Protein AF-A0A1E7F616-F1 (afdb_monomer)

InterPro domains:
  IPR002569 Peptide methionine sulphoxide reductase MsrA domain [PF01625] (20-187)
  IPR036509 Peptide methionine sulphoxide reductase MsrA superfamily [G3DSA:3.30.1060.10] (1-212)
  IPR036509 Peptide methionine sulphoxide reductase MsrA superfamily [SSF55068] (19-187)

Radius of gyration: 18.83 Å; Cα contacts (8 Å, |Δi|>4): 468; chains: 1; bounding box: 40×68×60 Å

Solvent-accessible surface area (backbone atoms only — not comparable to full-atom values): 12074 Å² total; per-residue (Å²): 141,81,85,82,79,81,81,78,80,79,78,75,83,72,68,55,73,38,66,33,32,46,23,58,20,70,28,31,50,53,31,52,55,48,44,51,45,39,35,71,79,69,64,41,51,91,90,64,66,54,61,36,31,22,38,24,39,17,73,58,64,59,43,98,90,37,56,18,67,78,33,93,82,60,61,38,21,32,62,85,28,28,15,17,28,16,21,37,34,67,42,42,55,90,44,48,42,64,53,35,34,61,57,45,64,57,40,56,96,27,35,42,89,48,62,90,73,57,73,47,41,40,26,20,32,33,39,28,28,71,56,14,66,73,30,57,64,67,44,47,36,46,55,52,21,27,51,76,72,69,52,48,62,46,82,43,78,45,81,41,48,52,76,51,47,84,33,40,32,28,28,23,30,31,83,78,30,46,77,42,67,34,48,56,87,57,31,54,38,58,33,90,55,95,83,34,74,67,57,68,81,51,46,45,44,37,60,52,44,41,74,74,66,53,82,40,76,90,61,76,78,108

Structure (mmCIF, N/CA/C/O backbone):
data_AF-A0A1E7F616-F1
#
_entry.id   AF-A0A1E7F616-F1
#
loop_
_atom_site.group_PDB
_atom_site.id
_atom_site.type_symbol
_atom_site.label_atom_id
_atom_site.label_alt_id
_atom_site.label_comp_id
_atom_site.label_asym_id
_atom_site.label_entity_id
_atom_site.label_seq_id
_atom_site.pdbx_PDB_ins_code
_atom_site.Cartn_x
_atom_site.Cartn_y
_atom_site.Cartn_z
_atom_site.occupancy
_atom_site.B_iso_or_equiv
_atom_site.auth_seq_id
_atom_site.auth_comp_id
_atom_site.auth_asym_id
_atom_site.auth_atom_id
_atom_site.pdbx_PDB_model_num
ATOM 1 N N . MET A 1 1 ? -11.420 -49.058 37.607 1.00 48.34 1 MET A N 1
ATOM 2 C CA . MET A 1 1 ? -10.488 -47.954 37.303 1.00 48.34 1 MET A CA 1
ATOM 3 C C . MET A 1 1 ? -10.274 -47.923 35.803 1.00 48.34 1 MET A C 1
ATOM 5 O O . MET A 1 1 ? -9.571 -48.791 35.320 1.00 48.34 1 MET A O 1
ATOM 9 N N . SER A 1 2 ? -10.899 -46.982 35.096 1.00 42.38 2 SER A N 1
ATOM 10 C CA . SER A 1 2 ? -10.512 -46.567 33.738 1.00 42.38 2 SER A CA 1
ATOM 11 C C . SER A 1 2 ? -11.125 -45.189 33.503 1.00 42.38 2 SER A C 1
ATOM 13 O O . SER A 1 2 ? -12.234 -45.065 32.994 1.00 42.38 2 SER A O 1
ATOM 15 N N . SER A 1 3 ? -10.430 -44.153 33.966 1.00 42.09 3 SER A N 1
ATOM 16 C CA . SER A 1 3 ? -10.748 -42.769 33.624 1.00 42.09 3 SER A CA 1
ATOM 17 C C . SER A 1 3 ? -10.229 -42.519 32.211 1.00 42.09 3 SER A C 1
ATOM 19 O O . SER A 1 3 ? -9.023 -42.568 31.982 1.00 42.09 3 SER A O 1
ATOM 21 N N . SER A 1 4 ? -11.136 -42.307 31.260 1.00 45.94 4 SER A N 1
ATOM 22 C CA . SER A 1 4 ? -10.779 -41.842 29.919 1.00 45.94 4 SER A CA 1
ATOM 23 C C . SER A 1 4 ? -10.632 -40.326 29.979 1.00 45.94 4 SER A C 1
ATOM 25 O O . SER A 1 4 ? -11.621 -39.605 30.086 1.00 45.94 4 SER A O 1
ATOM 27 N N . SER A 1 5 ? -9.390 -39.853 29.986 1.00 43.09 5 SER A N 1
ATOM 28 C CA . SER A 1 5 ? -9.063 -38.431 29.937 1.00 43.09 5 SER A CA 1
ATOM 29 C C . SER A 1 5 ? -9.193 -37.937 28.499 1.00 43.09 5 SER A C 1
ATOM 31 O O . SER A 1 5 ? -8.303 -38.154 27.678 1.00 43.09 5 SER A O 1
ATOM 33 N N . SER A 1 6 ? -10.307 -37.278 28.192 1.00 47.84 6 SER A N 1
ATOM 34 C CA . SER A 1 6 ? -10.476 -36.513 26.959 1.00 47.84 6 SER A CA 1
ATOM 35 C C . SER A 1 6 ? -9.463 -35.371 26.941 1.00 47.84 6 SER A C 1
ATOM 37 O O . SER A 1 6 ? -9.548 -34.435 27.734 1.00 47.84 6 SER A O 1
ATOM 39 N N . SER A 1 7 ? -8.478 -35.467 26.054 1.00 45.00 7 SER A N 1
ATOM 40 C CA . SER A 1 7 ? -7.510 -34.405 25.798 1.00 45.00 7 SER A CA 1
ATOM 41 C C . SER A 1 7 ? -8.214 -33.326 24.977 1.00 45.00 7 SER A C 1
ATOM 43 O O . SER A 1 7 ? -8.379 -33.457 23.767 1.00 45.00 7 SER A O 1
ATOM 45 N N . SER A 1 8 ? -8.699 -32.281 25.642 1.00 47.03 8 SER A N 1
ATOM 46 C CA . SER A 1 8 ? -9.174 -31.072 24.979 1.00 47.03 8 SER A CA 1
ATOM 47 C C . SER A 1 8 ? -7.970 -30.314 24.424 1.00 47.03 8 SER A C 1
ATOM 49 O O . SER A 1 8 ? -7.235 -29.667 25.170 1.00 47.03 8 SER A O 1
ATOM 51 N N . SER A 1 9 ? -7.760 -30.417 23.116 1.00 43.25 9 SER A N 1
ATOM 52 C CA . SER A 1 9 ? -6.825 -29.585 22.366 1.00 43.25 9 SER A CA 1
ATOM 53 C C . SER A 1 9 ? -7.310 -28.135 22.426 1.00 43.25 9 SER A C 1
ATOM 55 O O . SER A 1 9 ? -8.271 -27.771 21.752 1.00 43.25 9 SER A O 1
ATOM 57 N N . SER A 1 10 ? -6.671 -27.300 23.243 1.00 46.25 10 SER A N 1
ATOM 58 C CA . SER A 1 10 ? -6.830 -25.851 23.156 1.00 46.25 10 SER A CA 1
ATOM 59 C C . SER A 1 10 ? -6.099 -25.368 21.902 1.00 46.25 10 SER A C 1
ATOM 61 O O . SER A 1 10 ? -4.880 -25.189 21.918 1.00 46.25 10 SER A O 1
ATOM 63 N N . SER A 1 11 ? -6.826 -25.192 20.802 1.00 48.12 11 SER A N 1
ATOM 64 C CA . SER A 1 11 ? -6.356 -24.404 19.666 1.00 48.12 11 SER A CA 1
ATOM 65 C C . SER A 1 11 ? -6.237 -22.954 20.132 1.00 48.12 11 SER A C 1
ATOM 67 O O . SER A 1 11 ? -7.239 -22.250 20.239 1.00 48.12 11 SER A O 1
ATOM 69 N N . GLY A 1 12 ? -5.020 -22.540 20.489 1.00 46.38 12 GLY A N 1
ATOM 70 C CA . GLY A 1 12 ? -4.692 -21.126 20.597 1.00 46.38 12 GLY A CA 1
ATOM 71 C C . GLY A 1 12 ? -4.950 -20.498 19.236 1.00 46.38 12 GLY A C 1
ATOM 72 O O . GLY A 1 12 ? -4.325 -20.897 18.256 1.00 46.38 12 GLY A O 1
ATOM 73 N N . ASP A 1 13 ? -5.925 -19.601 19.183 1.00 50.72 13 ASP A N 1
ATOM 74 C CA . ASP A 1 13 ? -6.324 -18.878 17.984 1.00 50.72 13 ASP A CA 1
ATOM 75 C C . ASP A 1 13 ? -5.174 -17.932 17.609 1.00 50.72 13 ASP A C 1
ATOM 77 O O . ASP A 1 13 ? -5.035 -16.832 18.145 1.00 50.72 13 ASP A O 1
ATOM 81 N N . SER A 1 14 ? -4.233 -18.421 16.799 1.00 64.50 14 SER A N 1
ATOM 82 C CA . SER A 1 14 ? -3.193 -17.581 16.221 1.00 64.50 14 SER A CA 1
ATOM 83 C C . SER A 1 14 ? -3.872 -16.674 15.204 1.00 64.50 14 SER A C 1
ATOM 85 O O . SER A 1 14 ? -4.305 -17.167 14.163 1.00 64.50 14 SER A O 1
ATOM 87 N N . ASP A 1 15 ? -3.980 -15.383 15.522 1.00 88.38 15 ASP A N 1
ATOM 88 C CA . ASP A 1 15 ? -4.578 -14.380 14.640 1.00 88.38 15 ASP A CA 1
ATOM 89 C C . ASP A 1 15 ? -3.982 -14.478 13.226 1.00 88.38 15 ASP A C 1
ATOM 91 O O . ASP A 1 15 ? -2.760 -14.408 13.043 1.00 88.38 15 ASP A O 1
ATOM 95 N N . GLU A 1 16 ? -4.848 -14.706 12.237 1.00 94.50 16 GLU A N 1
ATOM 96 C CA . GLU A 1 16 ? -4.452 -14.949 10.853 1.00 94.50 16 GLU A CA 1
ATOM 97 C C . GLU A 1 16 ? -3.721 -13.723 10.298 1.00 94.50 16 GLU A C 1
ATOM 99 O O . GLU A 1 16 ? -4.204 -12.592 10.381 1.00 94.50 16 GLU A O 1
ATOM 104 N N . LEU A 1 17 ? -2.552 -13.943 9.694 1.00 97.56 17 LEU A N 1
ATOM 105 C CA . LEU A 1 17 ? -1.870 -12.892 8.952 1.00 97.56 17 LEU A CA 1
ATOM 106 C C . LEU A 1 17 ? -2.563 -12.673 7.607 1.00 97.56 17 LEU A C 1
ATOM 108 O O . LEU A 1 17 ? -2.674 -13.596 6.801 1.00 97.56 17 LEU A O 1
ATOM 112 N N . ILE A 1 18 ? -2.944 -11.430 7.337 1.00 98.31 18 ILE A N 1
ATOM 113 C CA . ILE A 1 18 ? -3.522 -10.999 6.068 1.00 98.31 18 ILE A CA 1
ATOM 114 C C . ILE A 1 18 ? -2.538 -10.111 5.308 1.00 98.31 18 ILE A C 1
ATOM 116 O O . ILE A 1 18 ? -1.851 -9.271 5.892 1.00 98.31 18 ILE A O 1
ATOM 120 N N . ASP A 1 19 ? -2.482 -10.288 3.990 1.00 98.56 19 ASP A N 1
ATOM 121 C CA . ASP A 1 19 ? -1.795 -9.357 3.098 1.00 98.56 19 ASP A CA 1
ATOM 122 C C . ASP A 1 19 ? -2.737 -8.193 2.782 1.00 98.56 19 ASP A C 1
ATOM 124 O O . ASP A 1 19 ? -3.868 -8.404 2.325 1.00 98.56 19 ASP A O 1
ATOM 128 N N . VAL A 1 20 ? -2.266 -6.969 3.006 1.00 98.81 20 VAL A N 1
ATOM 129 C CA . VAL A 1 20 ? -2.980 -5.732 2.676 1.00 98.81 20 VAL A CA 1
ATOM 130 C C . VAL A 1 20 ? -2.039 -4.744 1.994 1.00 98.81 20 VAL A C 1
ATOM 132 O O . VAL A 1 20 ? -0.820 -4.916 2.010 1.00 98.81 20 VAL A O 1
ATOM 135 N N . TYR A 1 21 ? -2.591 -3.711 1.368 1.00 98.88 21 TYR A N 1
ATOM 136 C CA . TYR A 1 21 ? -1.793 -2.575 0.919 1.00 98.88 21 TYR A CA 1
ATOM 137 C C . TYR A 1 21 ? -2.502 -1.247 1.136 1.00 98.88 21 TYR A C 1
ATOM 139 O O . TYR A 1 21 ? -3.729 -1.179 1.067 1.00 98.88 21 TYR A O 1
ATOM 147 N N . PHE A 1 22 ? -1.709 -0.200 1.343 1.00 98.88 22 PHE A N 1
ATOM 148 C CA . PHE A 1 22 ? -2.156 1.178 1.524 1.00 98.88 22 PHE A CA 1
ATOM 149 C C . PHE A 1 22 ? -1.433 2.078 0.520 1.00 98.88 22 PHE A C 1
ATOM 151 O O . PHE A 1 22 ? -0.224 1.956 0.354 1.00 98.88 22 PHE A O 1
ATOM 158 N N . GLY A 1 23 ? -2.155 2.968 -0.156 1.00 98.44 23 GLY A N 1
ATOM 159 C CA . GLY A 1 23 ? -1.584 3.978 -1.050 1.00 98.44 23 GLY A CA 1
ATOM 160 C C . GLY A 1 23 ? -2.283 5.319 -0.875 1.00 98.44 23 GLY A C 1
ATOM 161 O O . GLY A 1 23 ? -3.506 5.361 -0.696 1.00 98.44 23 GLY A O 1
ATOM 162 N N . CYS A 1 24 ? -1.508 6.401 -0.887 1.00 97.12 24 CYS A N 1
ATOM 163 C CA . CYS A 1 24 ? -1.982 7.785 -0.810 1.00 97.12 24 CYS A CA 1
ATOM 164 C C . CYS A 1 24 ? -0.853 8.744 -1.223 1.00 97.12 24 CYS A C 1
ATOM 166 O O . CYS A 1 24 ? -0.264 9.432 -0.387 1.00 97.12 24 CYS A O 1
ATOM 168 N N . GLY A 1 25 ? -0.549 8.780 -2.520 1.00 96.19 25 GLY A N 1
ATOM 169 C CA . GLY A 1 25 ? 0.567 9.563 -3.050 1.00 96.19 25 GLY A CA 1
ATOM 170 C C . GLY A 1 25 ? 1.862 8.769 -3.143 1.00 96.19 25 GLY A C 1
ATOM 171 O O . GLY A 1 25 ? 1.821 7.544 -3.274 1.00 96.19 25 GLY A O 1
ATOM 172 N N . CYS A 1 26 ? 2.987 9.475 -3.067 1.00 96.50 26 CYS A N 1
ATOM 173 C CA . CYS A 1 26 ? 4.322 8.908 -3.097 1.00 96.50 26 CYS A CA 1
ATOM 174 C C . CYS A 1 26 ? 4.483 7.840 -2.009 1.00 96.50 26 CYS A C 1
ATOM 176 O O . CYS A 1 26 ? 4.348 8.112 -0.815 1.00 96.50 26 CYS A O 1
ATOM 178 N N . PHE A 1 27 ? 4.821 6.614 -2.394 1.00 98.06 27 PHE A N 1
ATOM 179 C CA . PHE A 1 27 ? 4.959 5.501 -1.450 1.00 98.06 27 PHE A CA 1
ATOM 180 C C . PHE A 1 27 ? 6.098 5.643 -0.426 1.00 98.06 27 PHE A C 1
ATOM 182 O O . PHE A 1 27 ? 6.155 4.839 0.501 1.00 98.06 27 PHE A O 1
ATOM 189 N N . TRP A 1 28 ? 7.000 6.625 -0.550 1.00 98.00 28 TRP A N 1
ATOM 190 C CA . TRP A 1 28 ? 8.154 6.760 0.343 1.00 98.00 28 TRP A CA 1
ATOM 191 C C . TRP A 1 28 ? 7.727 7.203 1.738 1.00 98.00 28 TRP A C 1
ATOM 193 O O . TRP A 1 28 ? 8.092 6.552 2.719 1.00 98.00 28 TRP A O 1
ATOM 203 N N . HIS A 1 29 ? 6.874 8.232 1.824 1.00 96.25 29 HIS A N 1
ATOM 204 C CA . HIS A 1 29 ? 6.301 8.653 3.106 1.00 96.25 29 HIS A CA 1
ATOM 205 C C . HIS A 1 29 ? 5.370 7.572 3.662 1.00 96.25 29 HIS A C 1
ATOM 207 O O . HIS A 1 29 ? 5.458 7.220 4.835 1.00 96.25 29 HIS A O 1
ATOM 213 N N . VAL A 1 30 ? 4.565 6.943 2.797 1.00 98.06 30 VAL A N 1
ATOM 214 C CA . VAL A 1 30 ? 3.664 5.85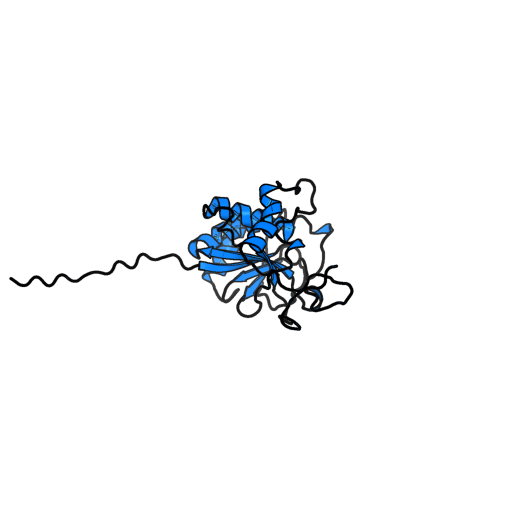9 3.211 1.00 98.06 30 VAL A CA 1
ATOM 215 C C . VAL A 1 30 ? 4.459 4.690 3.796 1.00 98.06 30 VAL A C 1
ATOM 217 O O . VAL A 1 30 ? 4.047 4.114 4.801 1.00 98.06 30 VAL A O 1
ATOM 220 N N . GLN A 1 31 ? 5.606 4.332 3.208 1.00 98.75 31 GLN A N 1
ATOM 221 C CA . GLN A 1 31 ? 6.418 3.214 3.693 1.00 98.75 31 GLN A CA 1
ATOM 222 C C . GLN A 1 31 ? 6.990 3.517 5.068 1.00 98.75 31 GLN A C 1
ATOM 224 O O . GLN A 1 31 ? 6.949 2.643 5.933 1.00 98.75 31 GLN A O 1
ATOM 229 N N . HIS A 1 32 ? 7.472 4.741 5.278 1.00 98.31 32 HIS A N 1
ATOM 230 C CA . HIS A 1 32 ? 7.968 5.163 6.579 1.00 98.31 32 HIS A CA 1
ATOM 231 C C . HIS A 1 32 ? 6.879 5.025 7.649 1.00 98.31 32 HIS A C 1
ATOM 233 O O . HIS A 1 32 ? 7.079 4.345 8.655 1.00 98.31 32 HIS A O 1
ATOM 239 N N . GLU A 1 33 ? 5.692 5.573 7.391 1.00 98.00 33 GLU A N 1
ATOM 240 C CA . GLU A 1 33 ? 4.592 5.558 8.358 1.00 98.00 33 GLU A CA 1
ATOM 241 C C . GLU A 1 33 ? 4.075 4.139 8.641 1.00 98.00 33 GLU A C 1
ATOM 243 O O . GLU A 1 33 ? 3.775 3.799 9.788 1.00 98.00 33 GLU A O 1
ATOM 248 N N . MET A 1 34 ? 4.039 3.258 7.634 1.00 98.69 34 MET A N 1
ATOM 249 C CA . MET A 1 34 ? 3.673 1.852 7.846 1.00 98.69 34 MET A CA 1
ATOM 250 C C . MET A 1 34 ? 4.751 1.070 8.615 1.00 98.69 34 MET A C 1
ATOM 252 O O . MET A 1 34 ? 4.410 0.223 9.441 1.00 98.69 34 MET A O 1
ATOM 256 N N . VAL A 1 35 ? 6.038 1.374 8.415 1.00 98.75 35 VAL A N 1
ATOM 257 C CA . VAL A 1 35 ? 7.138 0.798 9.210 1.00 98.75 35 VAL A CA 1
ATOM 258 C C . VAL A 1 35 ? 7.045 1.237 10.672 1.00 98.75 35 VAL A C 1
ATOM 260 O O . VAL A 1 35 ? 7.163 0.402 11.575 1.00 98.75 35 VAL A O 1
ATOM 263 N N . GLU A 1 36 ? 6.783 2.518 10.929 1.00 98.62 36 GLU A N 1
ATOM 264 C CA . GLU A 1 36 ? 6.574 3.019 12.292 1.00 98.62 36 GLU A CA 1
ATOM 265 C C . GLU A 1 36 ? 5.337 2.384 12.942 1.00 98.62 36 GLU A C 1
ATOM 267 O O . GLU A 1 36 ? 5.375 1.999 14.116 1.00 98.62 36 GLU A O 1
ATOM 272 N N . ALA A 1 37 ? 4.266 2.170 12.172 1.00 98.69 37 ALA A N 1
ATOM 273 C CA . ALA A 1 37 ? 3.094 1.434 12.630 1.00 98.69 37 ALA A CA 1
ATOM 274 C C . ALA A 1 37 ? 3.424 -0.033 12.973 1.00 98.69 37 ALA A C 1
ATOM 276 O O . ALA A 1 37 ? 3.000 -0.518 14.022 1.00 98.69 37 ALA A O 1
ATOM 277 N N . GLU A 1 38 ? 4.231 -0.741 12.173 1.00 98.75 38 GLU A N 1
ATOM 278 C CA . GLU A 1 38 ? 4.703 -2.097 12.506 1.00 98.75 38 GLU A CA 1
ATOM 279 C C . GLU A 1 38 ? 5.492 -2.134 13.817 1.00 98.75 38 GLU A C 1
ATOM 281 O O . GLU A 1 38 ? 5.244 -2.994 14.671 1.00 98.75 38 GLU A O 1
ATOM 286 N N . ARG A 1 39 ? 6.411 -1.185 14.009 1.00 98.56 39 ARG A N 1
ATOM 287 C CA . ARG A 1 39 ? 7.207 -1.077 15.240 1.00 98.56 39 ARG A CA 1
ATOM 288 C C . ARG A 1 39 ? 6.316 -0.815 16.450 1.00 98.56 39 ARG A C 1
ATOM 290 O O . ARG A 1 39 ? 6.415 -1.510 17.459 1.00 98.56 39 ARG A O 1
ATOM 297 N N . LYS A 1 40 ? 5.406 0.151 16.340 1.00 98.56 40 LYS A N 1
ATOM 298 C CA . LYS A 1 40 ? 4.556 0.613 17.444 1.00 98.56 40 LYS A CA 1
ATOM 299 C C . LYS A 1 40 ? 3.429 -0.360 17.791 1.00 98.56 40 LYS A C 1
ATOM 301 O O . LYS A 1 40 ? 3.177 -0.604 18.968 1.00 98.56 40 LYS A O 1
ATOM 306 N N . LEU A 1 41 ? 2.720 -0.874 16.786 1.00 98.38 41 LEU A N 1
ATOM 307 C CA . LEU A 1 41 ? 1.495 -1.660 16.972 1.00 98.38 41 LEU A CA 1
ATOM 308 C C . LEU A 1 41 ? 1.771 -3.156 17.120 1.00 98.38 41 LEU A C 1
ATOM 310 O O . LEU A 1 41 ? 1.001 -3.849 17.788 1.00 98.38 41 LEU A O 1
ATOM 314 N N . LEU A 1 42 ? 2.838 -3.651 16.481 1.00 98.31 42 LEU A N 1
ATOM 315 C CA . LEU A 1 42 ? 3.183 -5.076 16.453 1.00 98.31 42 LEU A CA 1
ATOM 316 C C . LEU A 1 42 ? 4.474 -5.395 17.214 1.00 98.31 42 LEU A C 1
ATOM 318 O O . LEU A 1 42 ? 4.763 -6.570 17.427 1.00 98.31 42 LEU A O 1
ATOM 322 N N . GLY A 1 43 ? 5.257 -4.385 17.611 1.00 98.19 43 GLY A N 1
ATOM 323 C CA . GLY A 1 43 ? 6.549 -4.597 18.265 1.00 98.19 43 GLY A CA 1
ATOM 324 C C . GLY A 1 43 ? 7.593 -5.232 17.345 1.00 98.19 43 GLY A C 1
ATOM 325 O O . GLY A 1 43 ? 8.507 -5.894 17.836 1.00 98.19 43 GLY A O 1
ATOM 326 N N . ARG A 1 44 ? 7.442 -5.094 16.018 1.00 98.06 44 ARG A N 1
ATOM 327 C CA . ARG A 1 44 ? 8.383 -5.671 15.049 1.00 98.06 44 ARG A CA 1
ATOM 328 C C . ARG A 1 44 ? 9.723 -4.951 15.123 1.00 98.06 44 ARG A C 1
ATOM 330 O O . ARG A 1 44 ? 9.777 -3.724 15.114 1.00 98.06 44 ARG A O 1
ATOM 337 N N . ASP A 1 45 ? 10.794 -5.735 15.163 1.00 97.44 45 ASP A N 1
ATOM 338 C CA . ASP A 1 45 ? 12.139 -5.229 14.926 1.00 97.44 45 ASP A CA 1
ATOM 339 C C . ASP A 1 45 ? 12.433 -5.132 13.423 1.00 97.44 45 ASP A C 1
ATOM 341 O O . ASP A 1 45 ? 11.668 -5.609 12.580 1.00 97.44 45 ASP A O 1
ATOM 345 N N . ASP A 1 46 ? 13.578 -4.537 13.097 1.00 97.12 46 ASP A N 1
ATOM 346 C CA . ASP A 1 46 ? 14.011 -4.278 11.725 1.00 97.12 46 ASP A CA 1
ATOM 347 C C . ASP A 1 46 ? 14.074 -5.517 10.833 1.00 97.12 46 ASP A C 1
ATOM 349 O O . ASP A 1 46 ? 13.977 -5.361 9.621 1.00 97.12 46 ASP A O 1
ATOM 353 N N . LYS A 1 47 ? 14.214 -6.728 11.390 1.00 95.88 47 LYS A N 1
ATOM 354 C CA . LYS A 1 47 ? 14.276 -7.989 10.627 1.00 95.88 47 LYS A CA 1
ATOM 355 C C . LYS A 1 47 ? 12.897 -8.596 10.381 1.00 95.88 47 LYS A C 1
ATOM 357 O O . LYS A 1 47 ? 12.774 -9.507 9.565 1.00 95.88 47 LYS A O 1
ATOM 362 N N . MET A 1 48 ? 11.885 -8.136 11.114 1.00 96.81 48 MET A N 1
ATOM 363 C CA . MET A 1 48 ? 10.509 -8.626 11.032 1.00 96.81 48 MET A CA 1
ATOM 364 C C . MET A 1 48 ? 9.588 -7.706 10.222 1.00 96.81 48 MET A C 1
ATOM 366 O O . MET A 1 48 ? 8.429 -8.066 10.017 1.00 96.81 48 MET A O 1
ATOM 370 N N . LEU A 1 49 ? 10.066 -6.537 9.780 1.00 98.56 49 LEU A N 1
ATOM 371 C CA . LEU A 1 49 ? 9.277 -5.579 9.000 1.00 98.56 49 LEU A CA 1
ATOM 372 C C . LEU A 1 49 ? 8.856 -6.161 7.647 1.00 98.56 49 LEU A C 1
ATOM 374 O O . LEU A 1 49 ? 9.666 -6.665 6.864 1.00 98.56 49 LEU A O 1
ATOM 378 N N . THR A 1 50 ? 7.576 -6.010 7.333 1.00 98.38 50 THR A N 1
ATOM 379 C CA . THR A 1 50 ? 6.962 -6.529 6.103 1.00 98.38 50 THR A CA 1
ATOM 380 C C . THR A 1 50 ? 6.524 -5.434 5.139 1.00 98.38 50 THR A C 1
ATOM 382 O O . THR A 1 50 ? 6.198 -5.751 3.999 1.00 98.38 50 THR A O 1
ATOM 385 N N . SER A 1 51 ? 6.542 -4.163 5.555 1.00 98.69 51 SER A N 1
ATOM 386 C CA . SER A 1 51 ? 6.214 -3.028 4.687 1.00 98.69 51 SER A CA 1
ATOM 387 C C . SER A 1 51 ? 7.170 -2.939 3.499 1.00 98.69 51 SER A C 1
ATOM 389 O O . SER A 1 51 ? 8.386 -2.810 3.678 1.00 98.69 51 SER A O 1
ATOM 391 N N . ARG A 1 52 ? 6.627 -2.992 2.281 1.00 98.69 52 ARG A N 1
ATOM 392 C CA . ARG A 1 52 ? 7.370 -2.847 1.020 1.00 98.69 52 ARG A CA 1
ATOM 393 C C . ARG A 1 52 ? 6.665 -1.879 0.089 1.00 98.69 52 ARG A C 1
ATOM 395 O O . ARG A 1 52 ? 5.484 -2.067 -0.204 1.00 98.69 52 ARG A O 1
ATOM 402 N N . ALA A 1 53 ? 7.402 -0.880 -0.386 1.00 98.75 53 ALA A N 1
ATOM 403 C CA . ALA A 1 53 ? 6.955 0.001 -1.454 1.00 98.75 53 ALA A CA 1
ATOM 404 C C . ALA A 1 53 ? 6.749 -0.815 -2.740 1.00 98.75 53 ALA A C 1
ATOM 406 O O . ALA A 1 53 ? 7.507 -1.749 -3.030 1.00 98.75 53 ALA A O 1
ATOM 407 N N . GLY A 1 54 ? 5.715 -0.493 -3.507 1.00 98.44 54 GLY A N 1
ATOM 408 C CA . GLY A 1 54 ? 5.386 -1.221 -4.722 1.00 98.44 54 GLY A CA 1
ATOM 409 C C . GLY A 1 54 ? 4.184 -0.658 -5.459 1.00 98.44 54 GLY A C 1
ATOM 410 O O . GLY A 1 54 ? 3.797 0.494 -5.276 1.00 98.44 54 GLY A O 1
ATOM 411 N N . TYR A 1 55 ? 3.597 -1.500 -6.304 1.00 98.75 55 TYR A N 1
ATOM 412 C CA . TYR A 1 55 ? 2.592 -1.109 -7.283 1.00 98.75 55 TYR A CA 1
ATOM 413 C C . TYR A 1 55 ? 1.380 -2.033 -7.209 1.00 98.75 55 TYR A C 1
ATOM 415 O O . TYR A 1 55 ? 1.535 -3.255 -7.189 1.00 98.75 55 TYR A O 1
ATOM 423 N N . ALA A 1 56 ? 0.168 -1.483 -7.193 1.00 98.75 56 ALA A N 1
ATOM 424 C CA . ALA A 1 56 ? -1.052 -2.290 -7.244 1.00 98.75 56 ALA A CA 1
ATOM 425 C C . ALA A 1 56 ? -2.223 -1.553 -7.893 1.00 98.75 56 ALA A C 1
ATOM 427 O O . ALA A 1 56 ? -2.166 -0.373 -8.234 1.00 98.75 56 ALA A O 1
ATOM 428 N N . GLY A 1 57 ? -3.347 -2.250 -8.034 1.00 98.19 57 GLY A N 1
ATOM 429 C CA . GLY A 1 57 ? -4.596 -1.609 -8.424 1.00 98.19 57 GLY A CA 1
ATOM 430 C C . GLY A 1 57 ? -4.744 -1.338 -9.922 1.00 98.19 57 GLY A C 1
ATOM 431 O O . GLY A 1 57 ? -5.699 -0.671 -10.292 1.00 98.19 57 GLY A O 1
ATOM 432 N N . GLY A 1 58 ? -3.836 -1.788 -10.786 1.00 98.00 58 GLY A N 1
ATOM 433 C CA . GLY A 1 58 ? -3.939 -1.661 -12.243 1.00 98.00 58 GLY A CA 1
ATOM 434 C C . GLY A 1 58 ? -4.619 -2.851 -12.914 1.00 98.00 58 GLY A C 1
ATOM 435 O O . GLY A 1 58 ? -4.538 -3.982 -12.437 1.00 98.00 58 GLY A O 1
ATOM 436 N N . ASN A 1 59 ? -5.280 -2.605 -14.049 1.00 97.12 59 ASN A N 1
ATOM 437 C CA . ASN A 1 59 ? -6.007 -3.638 -14.800 1.00 97.12 59 ASN A CA 1
ATOM 438 C C . ASN A 1 59 ? -5.110 -4.563 -15.627 1.00 97.12 59 ASN A C 1
ATOM 440 O O . ASN A 1 59 ? -5.545 -5.643 -16.018 1.00 97.12 59 ASN A O 1
ATOM 444 N N . LEU A 1 60 ? -3.882 -4.140 -15.929 1.00 96.06 60 LEU A N 1
ATOM 445 C CA . LEU A 1 60 ? -2.994 -4.886 -16.821 1.00 96.06 60 LEU A CA 1
ATOM 446 C C . LEU A 1 60 ? -2.062 -5.855 -16.083 1.00 96.06 60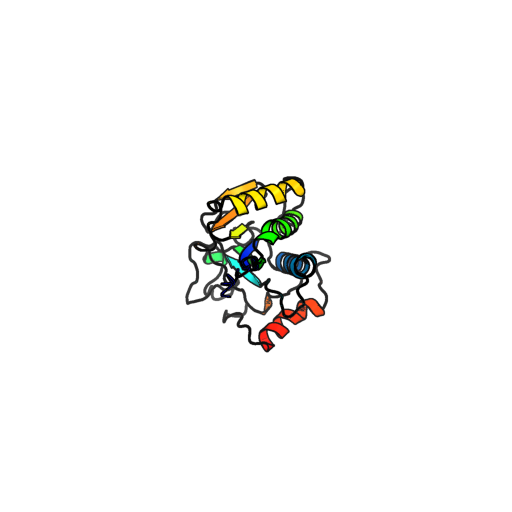 LEU A C 1
ATOM 448 O O . LEU A 1 60 ? -1.306 -6.571 -16.732 1.00 96.06 60 LEU A O 1
ATOM 452 N N . GLY A 1 61 ? -2.136 -5.918 -14.747 1.00 94.88 61 GLY A N 1
ATOM 453 C CA . GLY A 1 61 ? -1.304 -6.812 -13.943 1.00 94.88 61 GLY A CA 1
ATOM 454 C C . GLY A 1 61 ? 0.188 -6.561 -14.170 1.00 94.88 61 GLY A C 1
ATOM 455 O O . GLY A 1 61 ? 0.624 -5.413 -14.221 1.00 94.88 61 GLY A O 1
ATOM 456 N N . MET A 1 62 ? 0.965 -7.634 -14.304 1.00 95.31 62 MET A N 1
ATOM 457 C CA . MET A 1 62 ? 2.379 -7.564 -14.679 1.00 95.31 62 MET A CA 1
ATOM 458 C C . MET A 1 62 ? 2.559 -7.703 -16.192 1.00 95.31 62 MET A C 1
ATOM 460 O O . MET A 1 62 ? 1.809 -8.423 -16.855 1.00 95.31 62 MET A O 1
ATOM 464 N N . LYS A 1 63 ? 3.616 -7.092 -16.726 1.00 95.19 63 LYS A N 1
ATOM 465 C CA . LYS A 1 63 ? 4.086 -7.326 -18.094 1.00 95.19 63 LYS A CA 1
ATOM 466 C C . LYS A 1 63 ? 5.471 -7.962 -18.028 1.00 95.19 63 LYS A C 1
ATOM 468 O O . LYS A 1 63 ? 6.278 -7.605 -17.182 1.00 95.19 63 LYS A O 1
ATOM 473 N N . ASP A 1 64 ? 5.729 -8.968 -18.859 1.00 91.44 64 ASP A N 1
ATOM 474 C CA . ASP A 1 64 ? 7.022 -9.674 -18.894 1.00 91.44 64 ASP A CA 1
ATOM 475 C C . ASP A 1 64 ? 7.491 -10.191 -17.513 1.00 91.44 64 ASP A C 1
ATOM 477 O O . ASP A 1 64 ? 8.683 -10.208 -17.206 1.00 91.44 64 ASP A O 1
ATOM 481 N N . GLY A 1 65 ? 6.540 -10.591 -16.660 1.00 93.06 65 GLY A N 1
ATOM 482 C CA . GLY A 1 65 ? 6.816 -11.097 -15.314 1.00 93.06 65 GLY A CA 1
ATOM 483 C C . GLY A 1 65 ? 7.114 -10.027 -14.256 1.00 93.06 65 GLY A C 1
ATOM 484 O O . GLY A 1 65 ? 7.509 -10.389 -13.151 1.00 93.06 65 GLY A O 1
ATOM 485 N N . LYS A 1 66 ? 6.967 -8.732 -14.569 1.00 94.50 66 LYS A N 1
ATOM 486 C CA . LYS A 1 66 ? 7.319 -7.631 -13.661 1.00 94.50 66 LYS A CA 1
ATOM 487 C C . LYS A 1 66 ? 6.423 -6.398 -13.802 1.00 94.50 66 LYS A C 1
ATOM 489 O O . LYS A 1 66 ? 5.648 -6.255 -14.748 1.00 94.50 66 LYS A O 1
ATOM 494 N N . VAL A 1 67 ? 6.546 -5.508 -12.829 1.00 97.31 67 VAL A N 1
ATOM 495 C CA . VAL A 1 67 ? 6.029 -4.139 -12.846 1.00 97.31 67 VAL A CA 1
ATOM 496 C C . VAL A 1 67 ? 7.190 -3.261 -12.405 1.00 97.31 67 VAL A C 1
ATOM 498 O O . VAL A 1 67 ? 7.828 -3.577 -11.406 1.00 97.31 67 VAL A O 1
ATOM 501 N N . CYS A 1 68 ? 7.503 -2.238 -13.188 1.00 97.50 68 CYS A N 1
ATOM 502 C CA . CYS A 1 68 ? 8.676 -1.399 -12.993 1.00 97.50 68 CYS A CA 1
ATOM 503 C C . CYS A 1 68 ? 8.267 0.047 -12.785 1.00 97.50 68 CYS A C 1
ATOM 505 O O . CYS A 1 68 ? 7.291 0.514 -13.385 1.00 97.50 68 CYS A O 1
ATOM 507 N N . TYR A 1 69 ? 9.070 0.769 -12.016 1.00 97.31 69 TYR A N 1
ATOM 508 C CA . TYR A 1 69 ? 9.016 2.216 -11.993 1.00 97.31 69 TYR A CA 1
ATOM 509 C C . TYR A 1 69 ? 9.256 2.807 -13.389 1.00 97.31 69 TYR A C 1
ATOM 511 O O . TYR A 1 69 ? 9.701 2.126 -14.328 1.00 97.31 69 TYR A O 1
ATOM 519 N N . HIS A 1 70 ? 8.974 4.103 -13.520 1.00 95.88 70 HIS A N 1
ATOM 520 C CA . HIS A 1 70 ? 9.280 4.870 -14.718 1.00 95.88 70 HIS A CA 1
ATOM 521 C C . HIS A 1 70 ? 10.711 4.622 -15.181 1.00 95.88 70 HIS A C 1
ATOM 523 O O . HIS A 1 70 ? 11.664 4.713 -14.413 1.00 95.88 70 HIS A O 1
ATOM 529 N N . ASN A 1 71 ? 10.854 4.292 -16.461 1.00 93.62 71 ASN A N 1
ATOM 530 C CA . ASN A 1 71 ? 12.139 4.041 -17.093 1.00 93.62 71 ASN A CA 1
ATOM 531 C C . ASN A 1 71 ? 12.092 4.481 -18.557 1.00 93.62 71 ASN A C 1
ATOM 533 O O . ASN A 1 71 ? 11.054 4.378 -19.214 1.00 93.62 71 ASN A O 1
ATOM 537 N N . LEU A 1 72 ? 13.230 4.930 -19.094 1.00 90.75 72 LEU A N 1
ATOM 538 C CA . LEU A 1 72 ? 13.326 5.479 -20.456 1.00 90.75 72 LEU A CA 1
ATOM 539 C C . LEU A 1 72 ? 12.862 4.502 -21.550 1.00 90.75 72 LEU A C 1
ATOM 541 O O . LEU A 1 72 ? 12.420 4.922 -22.617 1.00 90.75 72 LEU A O 1
ATOM 545 N N . ALA A 1 73 ? 12.957 3.198 -21.288 1.00 90.31 73 ALA A N 1
ATOM 546 C CA . ALA A 1 73 ? 12.557 2.150 -22.218 1.00 90.31 73 ALA A CA 1
ATOM 547 C C . ALA A 1 73 ? 11.058 1.795 -22.138 1.00 90.31 73 ALA A C 1
ATOM 549 O O . ALA A 1 73 ? 10.595 0.960 -22.918 1.00 90.31 73 ALA A O 1
ATOM 550 N N . MET A 1 74 ? 10.299 2.396 -21.209 1.00 90.81 74 MET A N 1
ATOM 551 C CA . MET A 1 74 ? 8.886 2.095 -20.933 1.00 90.81 74 MET A CA 1
ATOM 552 C C . MET A 1 74 ? 8.619 0.598 -20.695 1.00 90.81 74 MET A C 1
ATOM 554 O O . MET A 1 74 ? 7.538 0.071 -20.987 1.00 90.81 74 MET A O 1
ATOM 558 N N . VAL A 1 75 ? 9.623 -0.122 -20.191 1.00 93.44 75 VAL A N 1
ATOM 559 C CA . VAL A 1 75 ? 9.532 -1.554 -19.918 1.00 93.44 75 VAL A CA 1
ATOM 560 C C . VAL A 1 75 ? 8.682 -1.738 -18.677 1.00 93.44 75 VAL A C 1
ATOM 562 O O . VAL A 1 75 ? 9.093 -1.346 -17.593 1.00 93.44 75 VAL A O 1
ATOM 565 N N . SER A 1 76 ? 7.523 -2.376 -18.846 1.00 95.94 76 SER A N 1
ATOM 566 C CA . SER A 1 76 ? 6.611 -2.749 -17.751 1.00 95.94 76 SER A CA 1
ATOM 567 C C . SER A 1 76 ? 6.291 -1.605 -16.781 1.00 95.94 76 SER A C 1
ATOM 569 O O . SER A 1 76 ? 6.090 -1.844 -15.597 1.00 95.94 76 SER A O 1
ATOM 571 N N . ASP A 1 77 ? 6.254 -0.376 -17.297 1.00 97.25 77 ASP A N 1
ATOM 572 C CA . ASP A 1 77 ? 5.997 0.847 -16.537 1.00 97.25 77 ASP A CA 1
ATOM 573 C C . ASP A 1 77 ? 4.658 0.762 -15.782 1.00 97.25 77 ASP A C 1
ATOM 575 O O . ASP A 1 77 ? 3.603 0.532 -16.385 1.00 97.25 77 ASP A O 1
ATOM 579 N N . TYR A 1 78 ? 4.707 0.909 -14.457 1.00 97.81 78 TYR A N 1
ATOM 580 C CA . TYR A 1 78 ? 3.562 0.713 -13.566 1.00 97.81 78 TYR A CA 1
ATOM 581 C C . TYR A 1 78 ? 2.402 1.664 -13.888 1.00 97.81 78 TYR A C 1
ATOM 583 O O . TYR A 1 78 ? 1.241 1.245 -13.876 1.00 97.81 78 TYR A O 1
ATOM 591 N N . GLY A 1 79 ? 2.726 2.894 -14.280 1.00 96.88 79 GLY A N 1
ATOM 592 C CA . GLY A 1 79 ? 1.794 3.911 -14.737 1.00 96.88 79 GLY A CA 1
ATOM 593 C C . GLY A 1 79 ? 1.014 3.506 -15.976 1.00 96.88 79 GLY A C 1
ATOM 594 O O . GLY A 1 79 ? -0.221 3.529 -16.003 1.00 96.88 79 GLY A O 1
ATOM 595 N N . LYS A 1 80 ? 1.724 3.024 -17.003 1.00 96.56 80 LYS A N 1
ATOM 596 C CA . LYS A 1 80 ? 1.118 2.460 -18.223 1.00 96.56 80 LYS A CA 1
ATOM 597 C C . LYS A 1 80 ? 0.304 1.201 -17.953 1.00 96.56 80 LYS A C 1
ATOM 599 O O . LYS A 1 80 ? -0.660 0.947 -18.676 1.00 96.56 80 LYS A O 1
ATOM 604 N N . LEU A 1 81 ? 0.671 0.426 -16.933 1.00 97.69 81 LEU A N 1
ATOM 605 C CA . LEU A 1 81 ? -0.095 -0.735 -16.469 1.00 97.69 81 LEU A CA 1
ATOM 606 C C . LEU A 1 81 ? -1.305 -0.344 -15.598 1.00 97.69 81 LEU A C 1
ATOM 608 O O . LEU A 1 81 ? -2.181 -1.175 -15.328 1.00 97.69 81 LEU A O 1
ATOM 612 N N . GLY A 1 82 ? -1.397 0.934 -15.225 1.00 98.19 82 GLY A N 1
ATOM 613 C CA . GLY A 1 82 ? -2.504 1.525 -14.490 1.00 98.19 82 GLY A CA 1
ATOM 614 C C . GLY A 1 82 ? -2.430 1.319 -12.976 1.00 98.19 82 GLY A C 1
ATOM 615 O O . GLY A 1 82 ? -3.461 1.417 -12.301 1.00 98.19 82 GLY A O 1
ATOM 616 N N . HIS A 1 83 ? -1.259 0.969 -12.449 1.00 98.69 83 HIS A N 1
ATOM 617 C CA . HIS A 1 83 ? -1.044 0.787 -11.016 1.00 98.69 83 HIS A CA 1
ATOM 618 C C . HIS A 1 83 ? -0.928 2.124 -10.291 1.00 98.69 83 HIS A C 1
ATOM 620 O O . HIS A 1 83 ? -0.681 3.157 -10.900 1.00 98.69 83 HIS A O 1
ATOM 626 N N . ALA A 1 84 ? -1.186 2.099 -8.991 1.00 98.75 84 ALA A N 1
ATOM 627 C CA . ALA A 1 84 ? -0.819 3.148 -8.052 1.00 98.75 84 ALA A CA 1
ATOM 628 C C . ALA A 1 84 ? 0.405 2.713 -7.250 1.00 98.75 84 ALA A C 1
ATOM 630 O O . ALA A 1 84 ? 0.599 1.511 -7.041 1.00 98.75 84 ALA A O 1
ATOM 631 N N . GLU A 1 85 ? 1.164 3.690 -6.775 1.00 98.75 85 GLU A N 1
ATOM 632 C CA . GLU A 1 85 ? 2.132 3.529 -5.704 1.00 98.75 85 GLU A CA 1
ATOM 633 C C . GLU A 1 85 ? 1.412 3.133 -4.408 1.00 98.75 85 GLU A C 1
ATOM 635 O O . GLU A 1 85 ? 0.408 3.726 -4.001 1.00 98.75 85 GLU A O 1
ATOM 640 N N . ILE A 1 86 ? 1.903 2.064 -3.788 1.00 98.81 86 ILE A N 1
ATOM 641 C CA . ILE A 1 86 ? 1.367 1.492 -2.557 1.00 98.81 86 ILE A CA 1
ATOM 642 C C . ILE A 1 86 ? 2.497 1.012 -1.657 1.00 98.81 86 ILE A C 1
ATOM 644 O O . ILE A 1 86 ? 3.640 0.843 -2.081 1.00 98.81 86 ILE A O 1
ATOM 648 N N . VAL A 1 87 ? 2.134 0.694 -0.423 1.00 98.88 87 VAL A N 1
ATOM 649 C CA . VAL A 1 87 ? 2.927 -0.117 0.490 1.00 98.88 87 VAL A CA 1
ATOM 650 C C . VAL A 1 87 ? 2.158 -1.388 0.782 1.00 98.88 87 VAL A C 1
ATOM 652 O O . VAL A 1 87 ? 1.063 -1.338 1.343 1.00 98.88 87 VAL A O 1
ATOM 655 N N . SER A 1 88 ? 2.715 -2.531 0.387 1.00 98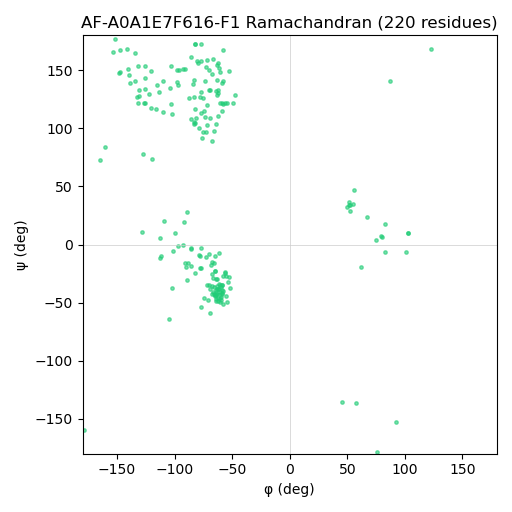.69 88 SER A N 1
ATOM 656 C CA . SER A 1 88 ? 2.202 -3.841 0.783 1.00 98.69 88 SER A CA 1
ATOM 657 C C . SER A 1 88 ? 2.750 -4.217 2.151 1.00 98.69 88 SER A C 1
ATOM 659 O O . SER A 1 88 ? 3.938 -4.025 2.405 1.00 98.69 88 SER A O 1
ATOM 661 N N . ILE A 1 89 ? 1.904 -4.778 3.005 1.00 98.75 89 ILE A N 1
ATOM 662 C CA . ILE A 1 89 ? 2.244 -5.140 4.379 1.00 98.75 89 ILE A CA 1
ATOM 663 C C . ILE A 1 89 ? 1.447 -6.378 4.800 1.00 98.75 89 ILE A C 1
ATOM 665 O O . ILE A 1 89 ? 0.310 -6.584 4.368 1.00 98.75 89 ILE A O 1
ATOM 669 N N . ARG A 1 90 ? 2.044 -7.209 5.660 1.00 98.44 90 ARG A N 1
ATOM 670 C CA . ARG A 1 90 ? 1.387 -8.383 6.240 1.00 98.44 90 ARG A CA 1
ATOM 671 C C . ARG A 1 90 ? 1.122 -8.170 7.721 1.00 98.44 90 ARG A C 1
ATOM 673 O O . ARG A 1 90 ? 2.063 -8.127 8.516 1.00 98.44 90 ARG A O 1
ATOM 680 N N . ILE A 1 91 ? -0.144 -8.101 8.111 1.00 98.44 91 ILE A N 1
ATOM 681 C CA . ILE A 1 91 ? -0.557 -7.783 9.487 1.00 98.44 91 ILE A CA 1
ATOM 682 C C . ILE A 1 91 ? -1.489 -8.858 10.052 1.00 98.44 91 ILE A C 1
ATOM 684 O O . ILE A 1 91 ? -2.174 -9.520 9.275 1.00 98.44 91 ILE A O 1
ATOM 688 N N . PRO A 1 92 ? -1.540 -9.049 11.382 1.00 98.31 92 PRO A N 1
ATOM 689 C CA . PRO A 1 92 ? -2.601 -9.833 12.008 1.00 98.31 92 PRO A CA 1
ATOM 690 C C . PRO A 1 92 ? -3.972 -9.229 11.682 1.00 98.31 92 PRO A C 1
ATOM 692 O O . PRO A 1 92 ? -4.120 -8.003 11.681 1.00 98.31 92 PRO A O 1
ATOM 695 N N . SER A 1 93 ? -4.971 -10.061 11.391 1.00 97.75 93 SER A N 1
ATOM 696 C CA . SER A 1 93 ? -6.293 -9.596 10.961 1.00 97.75 93 SER A CA 1
ATOM 697 C C . SER A 1 93 ? -6.961 -8.686 11.998 1.00 97.75 93 SER A C 1
ATOM 699 O O . SER A 1 93 ? -7.561 -7.673 11.629 1.00 97.75 93 SER A O 1
ATOM 701 N N . SER A 1 94 ? -6.747 -8.953 13.294 1.00 97.94 94 SER A N 1
ATOM 702 C CA . SER A 1 94 ? -7.253 -8.111 14.390 1.00 97.94 94 SER A CA 1
ATOM 703 C C . SER A 1 94 ? -6.637 -6.709 14.432 1.00 97.94 94 SER A C 1
ATOM 705 O O . SER A 1 94 ? -7.170 -5.821 15.096 1.00 97.94 94 SER A O 1
ATOM 707 N N . LYS A 1 95 ? -5.523 -6.491 13.723 1.00 98.50 95 LYS A N 1
ATOM 708 C CA . LYS A 1 95 ? -4.794 -5.218 13.669 1.00 98.50 95 LYS A CA 1
ATOM 709 C C . LYS A 1 95 ? -5.137 -4.362 12.462 1.00 98.50 95 LYS A C 1
ATOM 711 O O . LYS A 1 95 ? -4.636 -3.245 12.367 1.00 98.50 95 LYS A O 1
ATOM 716 N N . PHE A 1 96 ? -6.015 -4.826 11.573 1.00 98.81 96 PHE A N 1
ATOM 717 C CA . PHE A 1 96 ? -6.382 -4.072 10.377 1.00 98.81 96 PHE A CA 1
ATOM 718 C C . PHE A 1 96 ? -6.882 -2.657 10.691 1.00 98.81 96 PHE A C 1
ATOM 720 O O . PHE A 1 96 ? -6.366 -1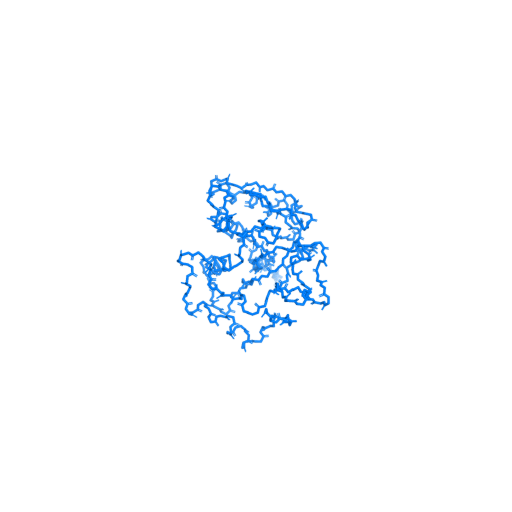.697 10.119 1.00 98.81 96 PHE A O 1
ATOM 727 N N . LYS A 1 97 ? -7.825 -2.509 11.631 1.00 98.81 97 LYS A N 1
ATOM 728 C CA . LYS A 1 97 ? -8.335 -1.190 12.027 1.00 98.81 97 LYS A CA 1
ATOM 729 C C . LYS A 1 97 ? -7.237 -0.262 12.561 1.00 98.81 97 LYS A C 1
ATOM 731 O O . LYS A 1 97 ? -7.208 0.901 12.176 1.00 98.81 97 LYS A O 1
ATOM 736 N N . ASP A 1 98 ? -6.321 -0.767 13.389 1.00 98.81 98 ASP A N 1
ATOM 737 C CA . ASP A 1 98 ? -5.228 0.037 13.956 1.00 98.81 98 ASP A CA 1
ATOM 738 C C . ASP A 1 98 ? -4.324 0.610 12.844 1.00 98.81 98 ASP A C 1
ATOM 740 O O . ASP A 1 98 ? -3.984 1.792 12.861 1.00 98.81 98 ASP A O 1
ATOM 744 N N . PHE A 1 99 ? -3.990 -0.197 11.831 1.00 98.88 99 PHE A N 1
ATOM 745 C CA . PHE A 1 99 ? -3.234 0.267 10.659 1.00 98.88 99 PHE A CA 1
ATOM 746 C C . PHE A 1 99 ? -4.050 1.212 9.770 1.00 98.88 99 PHE A C 1
ATOM 748 O O . PHE A 1 99 ? -3.519 2.206 9.279 1.00 98.88 99 PHE A O 1
ATOM 755 N N . ALA A 1 100 ? -5.347 0.948 9.594 1.00 98.81 100 ALA A N 1
ATOM 756 C CA . ALA A 1 100 ? -6.239 1.840 8.859 1.00 98.81 100 ALA A CA 1
ATOM 757 C C . ALA A 1 100 ? -6.347 3.224 9.525 1.00 98.81 100 ALA A C 1
ATOM 759 O O . ALA A 1 100 ? -6.444 4.226 8.820 1.00 98.81 100 ALA A O 1
ATOM 760 N N . ILE A 1 101 ? -6.278 3.301 10.860 1.00 98.81 101 ILE A N 1
ATOM 761 C CA . ILE A 1 101 ? -6.216 4.572 11.595 1.00 98.81 101 ILE A CA 1
ATOM 762 C C . ILE A 1 101 ? -4.924 5.321 11.259 1.00 98.81 101 ILE A C 1
ATOM 764 O O . ILE A 1 101 ? -4.989 6.508 10.946 1.00 98.81 101 ILE A O 1
ATOM 768 N N . GLU A 1 102 ? -3.761 4.658 11.301 1.00 98.75 102 GLU A N 1
ATOM 769 C CA . GLU A 1 102 ? -2.488 5.308 10.944 1.00 98.75 102 GLU A CA 1
ATOM 770 C C . GLU A 1 102 ? -2.492 5.770 9.472 1.00 98.75 102 GLU A C 1
ATOM 772 O O . GLU A 1 102 ? -2.085 6.893 9.191 1.00 98.75 102 GLU A O 1
ATOM 777 N N . TYR A 1 103 ? -3.078 4.993 8.552 1.00 98.62 103 TYR A N 1
ATOM 778 C CA . TYR A 1 103 ? -3.313 5.422 7.166 1.00 98.62 103 TYR A CA 1
ATOM 779 C C . TYR A 1 103 ? -4.206 6.668 7.067 1.00 98.62 103 TYR A C 1
ATOM 781 O O . TYR A 1 103 ? -3.869 7.621 6.368 1.00 98.62 103 TYR A O 1
ATOM 789 N N . CYS A 1 104 ? -5.343 6.699 7.769 1.00 98.44 104 CYS A N 1
ATOM 790 C CA . CYS A 1 104 ? -6.273 7.825 7.672 1.00 98.44 104 CYS A CA 1
ATOM 791 C C . CYS A 1 104 ? -5.689 9.124 8.266 1.00 98.44 104 CYS A C 1
ATOM 793 O O . CYS A 1 104 ? -6.067 10.208 7.826 1.00 98.44 104 CYS A O 1
ATOM 795 N N . LYS A 1 105 ? -4.740 9.044 9.214 1.00 97.56 105 LYS A N 1
ATOM 796 C CA . LYS A 1 105 ? -4.024 10.219 9.757 1.00 97.56 105 LYS A CA 1
ATOM 797 C C . LYS A 1 105 ? -3.094 10.899 8.754 1.00 97.56 105 LYS A C 1
ATOM 799 O O . LYS A 1 105 ? -2.723 12.048 8.982 1.00 97.56 105 LYS A O 1
ATOM 804 N N . LEU A 1 106 ? -2.728 10.222 7.664 1.00 96.06 106 LEU A N 1
ATOM 805 C CA . LEU A 1 106 ? -1.909 10.810 6.599 1.00 96.06 106 LEU A CA 1
ATOM 806 C C . LEU A 1 106 ? -2.657 11.910 5.835 1.00 96.06 106 LEU A C 1
ATOM 808 O O . LEU A 1 106 ? -2.042 12.691 5.112 1.00 96.06 106 LEU A O 1
ATOM 812 N N . PHE A 1 107 ? -3.978 11.985 5.997 1.00 96.50 107 PHE A N 1
ATOM 813 C CA . PHE A 1 107 ? -4.819 12.964 5.332 1.00 96.50 107 PHE A CA 1
ATOM 814 C C . PHE A 1 107 ? -5.105 14.162 6.235 1.00 96.50 107 PHE A C 1
ATOM 816 O O . PHE A 1 107 ? -5.437 14.027 7.416 1.00 96.50 107 PHE A O 1
ATOM 823 N N . LYS A 1 108 ? -5.029 15.351 5.637 1.00 94.44 108 LYS A N 1
ATOM 824 C CA . LYS A 1 108 ? -5.414 16.616 6.256 1.00 94.44 108 LYS A CA 1
ATOM 825 C C . LYS A 1 108 ? -6.426 17.328 5.374 1.00 94.44 108 LYS A C 1
ATOM 827 O O . LYS A 1 108 ? -6.153 17.598 4.208 1.00 94.44 108 LYS A O 1
ATOM 832 N N . ASP A 1 109 ? -7.592 17.612 5.937 1.00 92.94 109 ASP A N 1
ATOM 833 C CA . ASP A 1 109 ? -8.762 18.119 5.218 1.00 92.94 109 ASP A CA 1
ATOM 834 C C . ASP A 1 109 ? -9.107 17.244 3.991 1.00 92.94 109 ASP A C 1
ATOM 836 O O . ASP A 1 109 ? -9.472 17.739 2.925 1.00 92.94 109 ASP A O 1
ATOM 840 N N . GLY A 1 110 ? -8.925 15.922 4.133 1.00 91.94 110 GLY A N 1
ATOM 841 C CA . GLY A 1 110 ? -9.140 14.918 3.080 1.00 91.94 110 GLY A CA 1
ATOM 842 C C . GLY A 1 110 ? -8.054 14.868 1.995 1.00 91.94 110 GLY A C 1
ATOM 843 O O . GLY A 1 110 ? -8.163 14.104 1.032 1.00 91.94 110 GLY A O 1
ATOM 844 N N . MET A 1 111 ? -6.990 15.659 2.143 1.00 94.12 111 MET A N 1
ATOM 845 C CA . MET A 1 111 ? -5.887 15.760 1.189 1.00 94.12 111 MET A CA 1
ATOM 846 C C . MET A 1 111 ? -4.661 15.006 1.704 1.00 94.12 111 MET A C 1
ATOM 848 O O . MET A 1 111 ? -4.276 15.156 2.863 1.00 94.12 111 MET A O 1
ATOM 852 N N . ARG A 1 112 ? -4.024 14.223 0.830 1.00 92.19 112 ARG A N 1
ATOM 853 C CA . ARG A 1 112 ? -2.706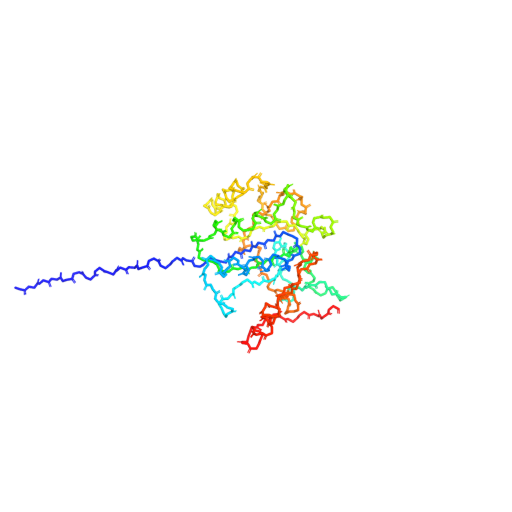 13.623 1.095 1.00 92.19 112 ARG A CA 1
ATOM 854 C C . ARG A 1 112 ? -1.588 14.688 1.052 1.00 92.19 112 ARG A C 1
ATOM 856 O O . ARG A 1 112 ? -1.795 15.737 0.430 1.00 92.19 112 ARG A O 1
ATOM 863 N N . PRO A 1 113 ? -0.415 14.454 1.673 1.00 87.88 113 PRO A N 1
ATOM 864 C CA . PRO A 1 113 ? 0.618 15.485 1.846 1.00 87.88 113 PRO A CA 1
ATOM 865 C C . PRO A 1 113 ? 1.140 16.094 0.535 1.00 87.88 113 PRO A C 1
ATOM 867 O O . PRO A 1 113 ? 1.415 17.290 0.460 1.00 87.88 113 PRO A O 1
ATOM 870 N N . ASP A 1 114 ? 1.219 15.284 -0.516 1.00 89.00 114 ASP A N 1
ATOM 871 C CA . ASP A 1 114 ? 1.772 15.607 -1.834 1.00 89.00 114 ASP A CA 1
ATOM 872 C C . ASP A 1 114 ? 0.702 15.958 -2.884 1.00 89.00 114 ASP A C 1
ATOM 874 O O . ASP A 1 114 ? 1.010 16.115 -4.065 1.00 89.00 114 ASP A O 1
ATOM 878 N N . GLN A 1 115 ? -0.561 16.133 -2.476 1.00 88.56 115 GLN A N 1
ATOM 879 C CA . GLN A 1 115 ? -1.717 16.248 -3.377 1.00 88.56 115 GLN A CA 1
ATOM 880 C C . GLN A 1 115 ? -1.600 17.367 -4.435 1.00 88.56 115 GLN A C 1
ATOM 882 O O . GLN A 1 115 ? -2.262 17.306 -5.479 1.00 88.56 115 GLN A O 1
ATOM 887 N N . GLY A 1 116 ? -0.794 18.402 -4.167 1.00 84.75 116 GLY A N 1
ATOM 888 C CA . GLY A 1 116 ? -0.513 19.507 -5.089 1.00 84.75 116 GLY A CA 1
ATOM 889 C C . GLY A 1 116 ? 0.621 19.253 -6.093 1.00 84.75 116 GLY A C 1
ATOM 890 O O . GLY A 1 116 ? 0.674 19.957 -7.103 1.00 84.75 116 GLY A O 1
ATOM 891 N N . GLY A 1 117 ? 1.495 18.276 -5.834 1.00 86.69 117 GLY A N 1
ATOM 892 C CA . GLY A 1 117 ? 2.644 17.914 -6.669 1.00 86.69 117 GLY A CA 1
ATOM 893 C C . GLY A 1 117 ? 2.405 16.624 -7.450 1.00 86.69 117 GLY A C 1
ATOM 894 O O . GLY A 1 117 ? 2.288 16.667 -8.677 1.00 86.69 117 GLY A O 1
ATOM 895 N N . ASP A 1 118 ? 2.250 15.512 -6.730 1.00 88.81 118 ASP A N 1
ATOM 896 C CA . ASP A 1 118 ? 2.116 14.169 -7.296 1.00 88.81 118 ASP A CA 1
ATOM 897 C C . ASP A 1 118 ? 0.656 13.882 -7.659 1.00 88.81 118 ASP A C 1
ATOM 899 O O . ASP A 1 118 ? -0.247 13.761 -6.817 1.00 88.81 118 ASP A O 1
ATOM 903 N N . ARG A 1 119 ? 0.399 13.856 -8.971 1.00 88.75 119 ARG A N 1
ATOM 904 C CA . ARG A 1 119 ? -0.951 13.842 -9.546 1.00 88.75 119 ARG A CA 1
ATOM 905 C C . ARG A 1 119 ? -1.056 12.809 -10.646 1.00 88.75 119 ARG A C 1
ATOM 907 O O . ARG A 1 119 ? -0.183 12.700 -11.500 1.00 88.75 119 ARG A O 1
ATOM 914 N N . GLY A 1 120 ? -2.195 12.134 -10.684 1.00 93.31 120 GLY A N 1
ATOM 915 C CA . GLY A 1 120 ? -2.466 11.102 -11.675 1.00 93.31 120 GLY A CA 1
ATOM 916 C C . GLY A 1 120 ? -2.791 9.783 -11.007 1.00 93.31 120 GLY A C 1
ATOM 917 O O . GLY A 1 120 ? -2.633 9.621 -9.801 1.00 93.31 120 GLY A O 1
ATOM 918 N N . LEU A 1 121 ? -3.287 8.836 -11.805 1.00 95.25 121 LEU A N 1
ATOM 919 C CA . LEU A 1 121 ? -3.751 7.545 -11.294 1.00 95.25 121 LEU A CA 1
ATOM 920 C C . LEU A 1 121 ? -2.681 6.842 -10.445 1.00 95.25 121 LEU A C 1
ATOM 922 O O . LEU A 1 121 ? -3.034 6.173 -9.484 1.00 95.25 121 LEU A O 1
ATOM 926 N N . GLU A 1 122 ? -1.406 7.048 -10.768 1.00 97.50 122 GLU A N 1
ATOM 927 C CA . GLU A 1 122 ? -0.225 6.530 -10.071 1.00 97.50 122 GLU A CA 1
ATOM 928 C C . GLU A 1 122 ? -0.188 6.893 -8.582 1.00 97.50 122 GLU A C 1
ATOM 930 O O . GLU A 1 122 ? 0.307 6.115 -7.781 1.00 97.50 122 GLU A O 1
ATOM 935 N N . TYR A 1 123 ? -0.810 8.002 -8.188 1.00 97.69 123 TYR A N 1
ATOM 936 C CA . TYR A 1 123 ? -0.754 8.542 -6.828 1.00 97.69 123 TYR A CA 1
ATOM 937 C C . TYR A 1 123 ? -2.098 8.473 -6.093 1.00 97.69 123 TYR A C 1
ATOM 939 O O . TYR A 1 123 ? -2.245 8.997 -4.990 1.00 97.69 123 TYR A O 1
ATOM 947 N N . ARG A 1 124 ? -3.114 7.849 -6.704 1.00 98.06 124 ARG A N 1
ATOM 948 C CA . ARG A 1 124 ? -4.475 7.791 -6.147 1.00 98.06 124 ARG A CA 1
ATOM 949 C C . ARG A 1 124 ? -4.515 7.032 -4.818 1.00 98.06 124 ARG A C 1
ATOM 951 O O . ARG A 1 124 ? -3.744 6.103 -4.589 1.00 98.06 124 ARG A O 1
ATOM 958 N N . ASN A 1 125 ? -5.504 7.352 -3.989 1.00 98.50 125 ASN A N 1
ATOM 959 C CA . ASN A 1 125 ? -5.656 6.694 -2.698 1.00 98.50 125 ASN A CA 1
ATOM 960 C C . ASN A 1 125 ? -6.293 5.306 -2.866 1.00 98.50 125 ASN A C 1
ATOM 962 O O . ASN A 1 125 ? -7.362 5.172 -3.471 1.00 98.50 125 ASN A O 1
ATOM 966 N N . VAL A 1 126 ? -5.655 4.267 -2.333 1.00 98.81 126 VAL A N 1
ATOM 967 C CA . VAL A 1 126 ? -6.142 2.884 -2.412 1.00 98.81 126 VAL A CA 1
ATOM 968 C C . VAL A 1 126 ? -5.918 2.150 -1.096 1.00 98.81 126 VAL A C 1
ATOM 970 O O . VAL A 1 126 ? -4.905 2.347 -0.428 1.00 98.81 126 VAL A O 1
ATOM 973 N N . VAL A 1 127 ? -6.836 1.248 -0.758 1.00 98.94 127 VAL A N 1
ATOM 974 C CA . VAL A 1 127 ? -6.639 0.251 0.300 1.00 98.94 127 VAL A CA 1
ATOM 975 C C 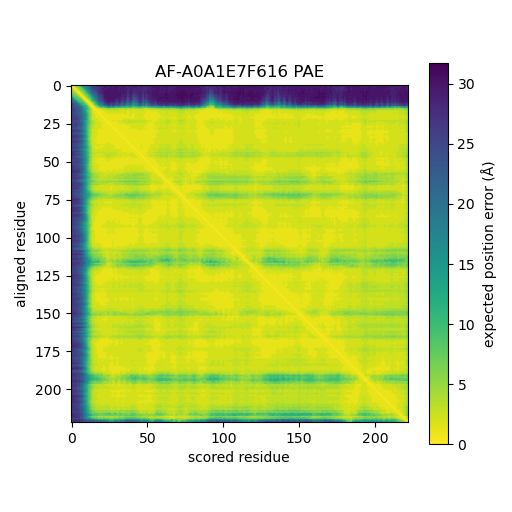. VAL A 1 127 ? -7.045 -1.110 -0.240 1.00 98.94 127 VAL A C 1
ATOM 977 O O . VAL A 1 127 ? -8.171 -1.292 -0.701 1.00 98.94 127 VAL A O 1
ATOM 980 N N . GLY A 1 128 ? -6.122 -2.066 -0.218 1.00 98.88 128 GLY A N 1
ATOM 981 C CA . GLY A 1 128 ? -6.323 -3.401 -0.765 1.00 98.88 128 GLY A CA 1
ATOM 982 C C . GLY A 1 128 ? -6.334 -4.477 0.298 1.00 98.88 128 GLY A C 1
ATOM 983 O O . GLY A 1 128 ? -5.417 -4.557 1.105 1.00 98.88 128 GLY A O 1
ATOM 984 N N . PHE A 1 129 ? -7.338 -5.346 0.254 1.00 98.81 129 PHE A N 1
ATOM 985 C CA . PHE A 1 129 ? -7.425 -6.551 1.080 1.00 98.81 129 PHE A CA 1
ATOM 986 C C . PHE A 1 129 ? -8.274 -7.614 0.379 1.00 98.81 129 PHE A C 1
ATOM 988 O O . PHE A 1 129 ? -8.980 -7.334 -0.597 1.00 98.81 129 PHE A O 1
ATOM 995 N N . LYS A 1 130 ? -8.206 -8.858 0.860 1.00 98.44 130 LYS A N 1
ATOM 996 C CA . LYS A 1 130 ? -8.895 -9.995 0.235 1.00 98.44 130 LYS A CA 1
ATOM 997 C C . LYS A 1 130 ? -10.404 -9.756 0.177 1.00 98.44 130 LYS A C 1
ATOM 999 O O . LYS A 1 130 ? -11.052 -9.563 1.207 1.00 98.44 130 LYS A O 1
ATOM 1004 N N . GLY A 1 131 ? -10.962 -9.790 -1.036 1.00 98.31 131 GLY A N 1
ATOM 1005 C CA . GLY A 1 131 ? -12.383 -9.550 -1.298 1.00 98.31 131 GLY A CA 1
ATOM 1006 C C . GLY A 1 131 ? -12.779 -8.072 -1.398 1.00 98.31 131 GLY A C 1
ATOM 1007 O O . GLY A 1 131 ? -13.924 -7.792 -1.765 1.00 98.31 131 GLY A O 1
ATOM 1008 N N . GLY A 1 132 ? -11.869 -7.131 -1.114 1.00 98.56 132 GLY A N 1
ATOM 1009 C CA . GLY A 1 132 ? -12.114 -5.685 -1.168 1.00 98.56 132 GLY A CA 1
ATOM 1010 C C . GLY A 1 132 ? -13.433 -5.292 -0.498 1.00 98.56 132 GLY A C 1
ATOM 1011 O O . GLY A 1 132 ? -13.817 -5.848 0.525 1.00 98.56 132 GLY A O 1
ATOM 1012 N N . ALA A 1 133 ? -14.221 -4.423 -1.134 1.00 97.88 133 ALA A N 1
ATOM 1013 C CA . ALA A 1 133 ? -15.514 -3.966 -0.605 1.00 97.88 133 ALA A CA 1
ATOM 1014 C C . ALA A 1 133 ? -16.588 -5.070 -0.405 1.00 97.88 133 ALA A C 1
ATOM 1016 O O . ALA A 1 133 ? -17.675 -4.800 0.130 1.00 97.88 133 ALA A O 1
ATOM 1017 N N . LYS A 1 134 ? -16.337 -6.310 -0.861 1.00 98.44 134 LYS A N 1
ATOM 1018 C CA . LYS A 1 134 ? -17.191 -7.473 -0.556 1.00 98.44 134 LYS A CA 1
ATOM 1019 C C . LYS A 1 134 ? -16.868 -8.091 0.803 1.00 98.44 134 LYS A C 1
ATOM 1021 O O . LYS A 1 134 ? -17.760 -8.694 1.392 1.00 98.44 134 LYS A O 1
ATOM 1026 N N . ASN A 1 135 ? -15.648 -7.919 1.309 1.00 98.38 135 ASN A N 1
ATOM 1027 C CA . ASN A 1 135 ? -15.318 -8.228 2.693 1.00 98.38 135 ASN A CA 1
ATOM 1028 C C . ASN A 1 135 ? -15.879 -7.109 3.584 1.00 98.38 135 ASN A C 1
ATOM 1030 O O . ASN A 1 135 ? -15.264 -6.060 3.759 1.00 98.38 135 ASN A O 1
ATOM 1034 N N . LYS A 1 136 ? -17.111 -7.311 4.066 1.00 98.25 136 LYS A N 1
ATOM 1035 C CA . LYS A 1 136 ? -17.871 -6.289 4.799 1.00 98.25 136 LYS A CA 1
ATOM 1036 C C . LYS A 1 136 ? -17.268 -5.933 6.147 1.00 98.25 136 LYS A C 1
ATOM 1038 O O . LYS A 1 136 ? -17.435 -4.794 6.560 1.00 98.25 136 LYS A O 1
ATOM 1043 N N . ASP A 1 137 ? -16.570 -6.868 6.778 1.00 98.38 137 ASP A N 1
ATOM 1044 C CA . ASP A 1 137 ? -15.932 -6.639 8.067 1.00 98.38 137 ASP A CA 1
ATOM 1045 C C . ASP A 1 137 ? -14.756 -5.661 7.931 1.00 98.38 137 ASP A C 1
ATOM 1047 O O . ASP A 1 137 ? -14.820 -4.550 8.451 1.00 98.38 137 ASP A O 1
ATOM 1051 N N . LEU A 1 138 ? -13.750 -5.992 7.111 1.00 98.62 138 LEU A N 1
ATOM 1052 C CA . LEU A 1 138 ? -12.602 -5.101 6.892 1.00 98.62 138 LEU A CA 1
ATOM 1053 C C . LEU A 1 138 ? -13.012 -3.770 6.241 1.00 98.62 138 LEU A C 1
ATOM 1055 O O . LEU A 1 138 ? -12.489 -2.717 6.595 1.00 98.62 138 LEU A O 1
ATOM 1059 N N . ALA A 1 139 ? -13.993 -3.778 5.331 1.00 98.69 139 ALA A N 1
ATOM 1060 C CA . ALA A 1 139 ? -14.511 -2.535 4.761 1.00 98.69 139 ALA A CA 1
ATOM 1061 C C . ALA A 1 139 ? -15.180 -1.637 5.819 1.00 98.69 139 ALA A C 1
ATOM 1063 O O . ALA A 1 139 ? -15.001 -0.423 5.772 1.00 98.69 139 ALA A O 1
ATOM 1064 N N . ALA A 1 140 ? -15.919 -2.210 6.777 1.00 98.69 140 ALA A N 1
ATOM 1065 C CA . ALA A 1 140 ? -16.495 -1.449 7.884 1.00 98.69 140 ALA A CA 1
ATOM 1066 C C . ALA A 1 140 ? -15.407 -0.916 8.824 1.00 98.69 140 ALA A C 1
ATOM 1068 O O . ALA A 1 140 ? -15.441 0.260 9.174 1.00 98.69 140 ALA A O 1
ATOM 1069 N N . GLN A 1 141 ? -14.399 -1.733 9.151 1.00 98.81 141 GLN A N 1
ATOM 1070 C CA . GLN A 1 141 ? -13.261 -1.303 9.970 1.00 98.81 141 GLN A CA 1
ATOM 1071 C C . GLN A 1 141 ? -12.509 -0.114 9.353 1.00 98.81 141 GLN A C 1
ATOM 1073 O O . GLN A 1 141 ? -12.132 0.802 10.079 1.00 98.81 141 GLN A O 1
ATOM 1078 N N . LEU A 1 142 ? -12.321 -0.097 8.027 1.00 98.81 142 LEU A N 1
ATOM 1079 C CA . LEU A 1 142 ? -11.684 1.021 7.320 1.00 98.81 142 LEU A CA 1
ATOM 1080 C C . LEU A 1 142 ? -12.513 2.314 7.419 1.00 98.81 142 LEU A C 1
ATOM 1082 O O . LEU A 1 142 ? -11.966 3.382 7.685 1.00 98.81 142 LEU A O 1
ATOM 1086 N N . VAL A 1 143 ? -13.833 2.216 7.243 1.00 98.62 143 VAL A N 1
ATOM 1087 C CA . VAL A 1 143 ? -14.742 3.364 7.392 1.00 98.62 143 VAL A CA 1
ATOM 1088 C C . VAL A 1 143 ? -14.742 3.871 8.837 1.00 98.62 143 VAL A C 1
ATOM 1090 O O . VAL A 1 143 ? -14.676 5.074 9.075 1.00 98.62 143 VAL A O 1
ATOM 1093 N N . ASP A 1 144 ? -14.782 2.969 9.816 1.00 98.69 144 ASP A N 1
ATOM 1094 C CA . ASP A 1 144 ? -14.764 3.340 11.231 1.00 98.69 144 ASP A CA 1
ATOM 1095 C C . ASP A 1 144 ? -13.425 3.960 11.651 1.00 98.69 144 ASP A C 1
ATOM 1097 O O . ASP A 1 144 ? -13.419 4.913 12.427 1.00 98.69 144 ASP A O 1
ATOM 1101 N N . ALA A 1 145 ? -12.303 3.490 11.097 1.00 98.69 145 ALA A N 1
ATOM 1102 C CA . ALA A 1 145 ? -10.999 4.124 11.276 1.00 98.69 145 ALA A CA 1
ATOM 1103 C C . ALA A 1 145 ? -10.992 5.578 10.776 1.00 98.69 145 ALA A C 1
ATOM 1105 O O . ALA A 1 145 ? -10.466 6.454 11.461 1.00 98.69 145 ALA A O 1
ATOM 1106 N N . SER A 1 146 ? -11.617 5.854 9.624 1.00 98.31 146 SER A N 1
ATOM 1107 C CA . SER A 1 146 ? -11.738 7.222 9.104 1.00 98.31 146 SER A CA 1
ATOM 1108 C C . SER A 1 146 ? -12.541 8.122 10.041 1.00 98.31 146 SER A C 1
ATOM 1110 O O . SER A 1 146 ? -12.086 9.215 10.384 1.00 98.31 146 SER A O 1
ATOM 1112 N N . LYS A 1 147 ? -13.686 7.639 10.540 1.00 98.38 147 LYS A N 1
ATOM 1113 C CA . LYS A 1 147 ? -14.523 8.378 11.499 1.00 98.38 147 LYS A CA 1
ATOM 1114 C C . LYS A 1 147 ? -13.779 8.734 12.781 1.00 98.38 147 LYS A C 1
ATOM 1116 O O . LYS A 1 147 ? -13.949 9.835 13.299 1.00 98.38 147 LYS A O 1
ATOM 1121 N N . GLU A 1 148 ? -12.938 7.831 13.281 1.00 98.06 148 GLU A N 1
ATOM 1122 C CA . GLU A 1 148 ? -12.130 8.075 14.483 1.00 98.06 148 GLU A CA 1
ATOM 1123 C C . GLU A 1 148 ? -11.097 9.194 14.305 1.00 98.06 148 GLU A C 1
ATOM 1125 O O . GLU A 1 148 ? -10.705 9.822 15.289 1.00 98.06 148 GLU A O 1
ATOM 1130 N N . VAL A 1 149 ? -10.696 9.493 13.066 1.00 96.69 149 VAL A N 1
ATOM 1131 C CA . VAL A 1 149 ? -9.731 10.559 12.747 1.00 96.69 149 VAL A CA 1
ATOM 1132 C C . VAL A 1 149 ? -10.368 11.767 12.047 1.00 96.69 149 VAL A C 1
ATOM 1134 O O . VAL A 1 149 ? -9.677 12.571 11.415 1.00 96.69 149 VAL A O 1
ATOM 1137 N N . GLY A 1 150 ? -11.688 11.922 12.187 1.00 96.25 150 GLY A N 1
ATOM 1138 C CA . GLY A 1 150 ? -12.427 13.101 11.729 1.00 96.25 150 GLY A CA 1
ATOM 1139 C C . GLY A 1 150 ? -13.208 12.933 10.425 1.00 96.25 150 GLY A C 1
ATOM 1140 O O . GLY A 1 150 ? -13.698 13.934 9.915 1.00 96.25 150 GLY A O 1
ATOM 1141 N N . ASP A 1 151 ? -13.341 11.706 9.912 1.00 95.12 151 ASP A N 1
ATOM 1142 C CA . ASP A 1 151 ? -14.208 11.340 8.775 1.00 95.12 151 ASP A CA 1
ATOM 1143 C C . ASP A 1 151 ? -13.926 12.155 7.501 1.00 95.12 151 ASP A C 1
ATOM 1145 O O . ASP A 1 151 ? -14.813 12.710 6.858 1.00 95.12 151 ASP A O 1
ATOM 1149 N N . GLN A 1 152 ? -12.642 12.280 7.165 1.00 94.56 152 GLN A N 1
ATOM 1150 C CA . GLN A 1 152 ? -12.169 13.144 6.079 1.00 94.56 152 GLN A CA 1
ATOM 1151 C C . GLN A 1 152 ? -12.200 12.475 4.692 1.00 94.56 152 GLN A C 1
ATOM 1153 O O . GLN A 1 152 ? -11.798 13.097 3.707 1.00 94.56 152 GLN A O 1
ATOM 1158 N N . LEU A 1 153 ? -12.585 11.197 4.615 1.00 98.06 153 LEU A N 1
ATOM 1159 C CA . LEU A 1 153 ? -12.422 10.361 3.426 1.00 98.06 153 LEU A CA 1
ATOM 1160 C C . LEU A 1 153 ? -13.741 9.739 2.981 1.00 98.06 153 LEU A C 1
ATOM 1162 O O . LEU A 1 153 ? -14.535 9.264 3.788 1.00 98.06 153 LEU A O 1
ATOM 1166 N N . ASP A 1 154 ? -13.902 9.654 1.667 1.00 98.19 154 ASP A N 1
ATOM 1167 C CA . ASP A 1 154 ? -14.950 8.887 1.012 1.00 98.19 154 ASP A CA 1
ATOM 1168 C C . ASP A 1 154 ? -14.408 7.524 0.573 1.00 98.19 154 ASP A C 1
ATOM 1170 O O . ASP A 1 154 ? -13.243 7.380 0.199 1.00 98.19 154 ASP A O 1
ATOM 1174 N N . PHE A 1 155 ? -15.272 6.510 0.540 1.00 98.56 155 PHE A N 1
ATOM 1175 C CA . PHE A 1 155 ? -14.881 5.148 0.174 1.00 98.56 155 PHE A CA 1
ATOM 1176 C C . PHE A 1 155 ? -15.677 4.642 -1.020 1.00 98.56 155 PHE A C 1
ATOM 1178 O O . PHE A 1 155 ? -16.910 4.659 -1.026 1.00 98.56 155 PHE A O 1
ATOM 1185 N N . ALA A 1 156 ? -14.970 4.128 -2.024 1.00 98.62 156 ALA A N 1
ATOM 1186 C CA . ALA A 1 156 ? -15.579 3.595 -3.235 1.00 98.62 156 ALA A CA 1
ATOM 1187 C C . ALA A 1 156 ? -15.007 2.223 -3.604 1.00 98.62 156 ALA A C 1
ATOM 1189 O O . ALA A 1 156 ? -13.881 1.870 -3.265 1.00 98.62 156 ALA A O 1
ATOM 1190 N N . VAL A 1 157 ? -15.800 1.422 -4.317 1.00 98.69 157 VAL A N 1
ATOM 1191 C CA . VAL A 1 157 ? -15.361 0.107 -4.804 1.00 98.69 157 VAL A CA 1
ATOM 1192 C C . VAL A 1 157 ? -14.362 0.316 -5.939 1.00 98.69 157 VAL A C 1
ATOM 1194 O O . VAL A 1 157 ? -14.716 0.886 -6.971 1.00 98.69 157 VAL A O 1
ATOM 1197 N N . GLY A 1 158 ? -13.143 -0.185 -5.764 1.00 98.38 158 GLY A N 1
ATOM 1198 C CA . GLY A 1 158 ? -12.118 -0.151 -6.795 1.00 98.38 158 GLY A CA 1
ATOM 1199 C C . GLY A 1 158 ? -12.370 -1.155 -7.919 1.00 98.38 158 GLY A C 1
ATOM 1200 O O . GLY A 1 158 ? -12.796 -2.294 -7.687 1.00 98.38 158 GLY A O 1
ATOM 1201 N N . LYS A 1 159 ? -12.090 -0.739 -9.153 1.00 98.00 159 LYS A N 1
ATOM 1202 C CA . LYS A 1 159 ? -12.254 -1.553 -10.375 1.00 98.00 159 LYS A CA 1
ATOM 1203 C C . LYS A 1 159 ? -10.998 -1.588 -11.247 1.00 98.00 159 LYS A C 1
ATOM 1205 O O . LYS A 1 159 ? -11.064 -2.067 -12.375 1.00 98.00 159 LYS A O 1
ATOM 1210 N N . GLY A 1 160 ? -9.890 -1.089 -10.716 1.00 97.62 160 GLY A N 1
ATOM 1211 C CA . GLY A 1 160 ? -8.596 -1.108 -11.360 1.00 97.62 160 GLY A CA 1
ATOM 1212 C C . GLY A 1 160 ? -8.391 0.096 -12.274 1.00 97.62 160 GLY A C 1
ATOM 1213 O O . GLY A 1 160 ? -9.309 0.520 -12.980 1.00 97.62 160 GLY A O 1
ATOM 1214 N N . SER A 1 161 ? -7.177 0.649 -12.271 1.00 98.31 161 SER A N 1
ATOM 1215 C CA . SER A 1 161 ? -6.816 1.866 -13.016 1.00 98.31 161 SER A CA 1
ATOM 1216 C C . SER A 1 161 ? -7.784 3.028 -12.756 1.00 98.31 161 SER A C 1
ATOM 1218 O O . SER A 1 161 ? -8.103 3.813 -13.652 1.00 98.31 161 SER A O 1
ATOM 1220 N N . ASP A 1 162 ? -8.298 3.088 -11.527 1.00 98.25 162 ASP A N 1
ATOM 1221 C CA . ASP A 1 162 ? -9.224 4.114 -11.078 1.00 98.25 162 ASP A CA 1
ATOM 1222 C C . ASP A 1 162 ? -8.578 5.504 -11.141 1.00 98.25 162 ASP A C 1
ATOM 1224 O O . ASP A 1 162 ? -7.355 5.656 -11.146 1.00 98.25 162 ASP A O 1
ATOM 1228 N N . LYS A 1 163 ? -9.407 6.544 -11.233 1.00 96.88 163 LYS A N 1
ATOM 1229 C CA . LYS A 1 163 ? -8.907 7.918 -11.310 1.00 96.88 163 LYS A CA 1
ATOM 1230 C C . LYS A 1 163 ? -8.363 8.366 -9.956 1.00 96.88 163 LYS A C 1
ATOM 1232 O O . LYS A 1 163 ? -8.845 7.938 -8.909 1.00 96.88 163 LYS A O 1
ATOM 1237 N N . ASP A 1 164 ? -7.419 9.294 -10.003 1.00 96.69 164 ASP A N 1
ATOM 1238 C CA . ASP A 1 164 ? -7.030 10.081 -8.841 1.00 96.69 164 ASP A CA 1
ATOM 1239 C C . ASP A 1 164 ? -8.123 11.108 -8.538 1.00 96.69 164 ASP A C 1
ATOM 1241 O O . ASP A 1 164 ? -8.380 12.015 -9.334 1.00 96.69 164 ASP A O 1
ATOM 1245 N N . ILE A 1 165 ? -8.829 10.891 -7.432 1.00 95.56 165 ILE A N 1
ATOM 1246 C CA . ILE A 1 165 ? -9.888 11.762 -6.932 1.00 95.56 165 I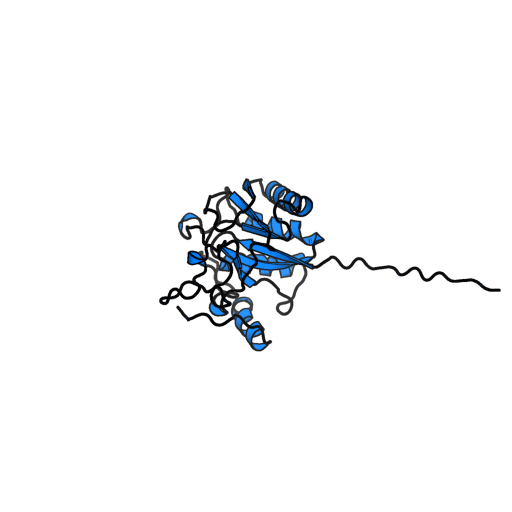LE A CA 1
ATOM 1247 C C . ILE A 1 165 ? -9.516 12.080 -5.488 1.00 95.56 165 ILE A C 1
ATOM 1249 O O . ILE A 1 165 ? -9.354 11.165 -4.681 1.00 95.56 165 ILE A O 1
ATOM 1253 N N . ALA A 1 166 ? -9.364 13.370 -5.182 1.00 92.62 166 ALA A N 1
ATOM 1254 C CA . ALA A 1 166 ? -9.144 13.834 -3.815 1.00 92.62 166 ALA A CA 1
ATOM 1255 C C . ALA A 1 166 ? -10.231 13.272 -2.884 1.00 92.62 166 ALA A C 1
ATOM 1257 O O . ALA A 1 166 ? -11.344 13.034 -3.345 1.00 92.62 166 ALA A O 1
ATOM 1258 N N . THR A 1 167 ? -9.889 13.045 -1.613 1.00 95.25 167 THR A N 1
ATOM 1259 C CA . THR A 1 167 ? -10.743 12.455 -0.558 1.00 95.25 167 THR A CA 1
ATOM 1260 C C . THR A 1 167 ? -11.236 11.022 -0.787 1.00 95.25 167 THR A C 1
ATOM 1262 O O . THR A 1 167 ? -11.583 10.355 0.182 1.00 95.25 167 THR A O 1
ATOM 1265 N N . VAL A 1 168 ? -11.235 10.496 -2.016 1.00 98.06 168 VAL A N 1
ATOM 1266 C CA . VAL A 1 168 ? -11.731 9.143 -2.303 1.00 98.06 168 VAL A CA 1
ATOM 1267 C C . VAL A 1 168 ? -10.625 8.110 -2.132 1.00 98.06 168 VAL A C 1
ATOM 1269 O O . VAL A 1 168 ? -9.583 8.189 -2.784 1.00 98.06 168 VAL A O 1
ATOM 1272 N N . VAL A 1 169 ? -10.902 7.092 -1.320 1.00 98.69 169 VAL A N 1
ATOM 1273 C CA . VAL A 1 169 ? -10.112 5.866 -1.183 1.00 98.69 169 VAL A CA 1
ATOM 1274 C C . VAL A 1 169 ? -10.798 4.725 -1.931 1.00 98.69 169 VAL A C 1
ATOM 1276 O O . VAL A 1 169 ? -11.935 4.340 -1.632 1.00 98.69 169 VAL A O 1
ATOM 1279 N N . TRP A 1 170 ? -10.091 4.139 -2.897 1.00 98.81 170 TRP A N 1
ATOM 1280 C CA . TRP A 1 170 ? -10.571 2.964 -3.621 1.00 98.81 170 TRP A CA 1
ATOM 1281 C C . TRP A 1 170 ? -10.288 1.687 -2.827 1.00 98.81 170 TRP A C 1
ATOM 1283 O O . TRP A 1 170 ? -9.133 1.316 -2.608 1.00 98.81 170 TRP A O 1
ATOM 1293 N N . ILE A 1 171 ? -11.347 0.982 -2.427 1.00 98.88 171 ILE A N 1
ATOM 1294 C CA . ILE A 1 171 ? -11.250 -0.316 -1.758 1.00 98.88 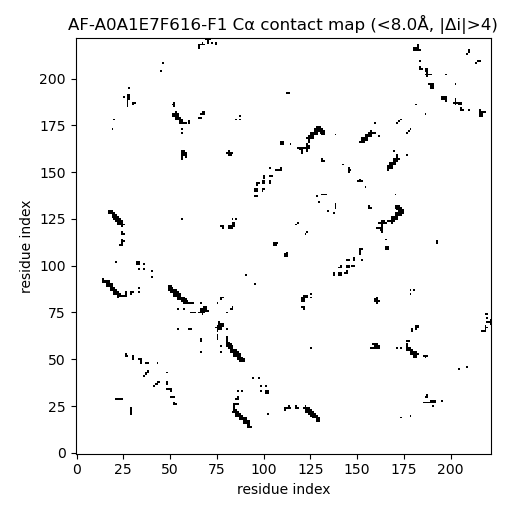171 ILE A CA 1
ATOM 1295 C C . ILE A 1 171 ? -11.049 -1.402 -2.817 1.00 98.88 171 ILE A C 1
ATOM 1297 O O . ILE A 1 171 ? -11.977 -1.755 -3.557 1.00 98.88 171 ILE A O 1
ATOM 1301 N N . MET A 1 172 ? -9.840 -1.950 -2.864 1.00 98.81 172 MET A N 1
ATOM 1302 C CA . MET A 1 172 ? -9.393 -2.908 -3.868 1.00 98.81 172 MET A CA 1
ATOM 1303 C C . MET A 1 172 ? -9.496 -4.350 -3.359 1.00 98.81 172 MET A C 1
ATOM 1305 O O . MET A 1 172 ? -9.148 -4.660 -2.222 1.00 98.81 172 MET A O 1
ATOM 1309 N N . ASP A 1 173 ? -9.924 -5.264 -4.230 1.00 98.75 173 ASP A N 1
ATOM 1310 C CA . ASP A 1 173 ? -9.769 -6.703 -4.001 1.00 98.75 173 ASP A CA 1
ATOM 1311 C C . ASP A 1 173 ? -8.358 -7.126 -4.421 1.00 98.75 173 ASP A C 1
ATOM 1313 O O . ASP A 1 173 ? -8.068 -7.233 -5.617 1.00 98.75 173 ASP A O 1
ATOM 1317 N N . ASN A 1 174 ? -7.475 -7.359 -3.450 1.00 98.25 174 ASN A N 1
ATOM 1318 C CA . ASN A 1 174 ? -6.069 -7.665 -3.731 1.00 98.25 174 ASN A CA 1
ATOM 1319 C C . ASN A 1 174 ? -5.842 -9.051 -4.364 1.00 98.25 174 ASN A C 1
ATOM 1321 O O . ASN A 1 174 ? -4.751 -9.321 -4.852 1.00 98.25 174 ASN A O 1
ATOM 1325 N N . THR A 1 175 ? -6.872 -9.902 -4.441 1.00 98.06 175 THR A N 1
ATOM 1326 C CA . THR A 1 175 ? -6.810 -11.146 -5.229 1.00 98.06 175 THR A CA 1
ATOM 1327 C C . THR A 1 175 ? -6.977 -10.897 -6.728 1.00 98.06 175 THR A C 1
ATOM 1329 O O . THR A 1 175 ? -6.576 -11.725 -7.543 1.00 98.06 175 THR A O 1
ATOM 1332 N N . LYS A 1 176 ? -7.558 -9.748 -7.098 1.00 98.25 176 LYS A N 1
ATOM 1333 C CA . LYS A 1 176 ? -7.753 -9.311 -8.489 1.00 98.25 176 LYS A CA 1
ATOM 1334 C C . LYS A 1 176 ? -6.735 -8.268 -8.914 1.00 98.25 176 LYS A C 1
ATOM 1336 O O . LYS A 1 176 ? -6.286 -8.286 -10.053 1.00 98.25 176 LYS A O 1
ATOM 1341 N N . TYR A 1 177 ? -6.384 -7.379 -7.991 1.00 98.44 177 TYR A N 1
ATOM 1342 C CA . TYR A 1 177 ? -5.393 -6.331 -8.187 1.00 98.44 177 TYR A CA 1
ATOM 1343 C C . TYR A 1 177 ? -4.256 -6.525 -7.174 1.00 98.44 177 TYR A C 1
ATOM 1345 O O . TYR A 1 177 ? -4.215 -5.807 -6.167 1.00 98.44 177 TYR A O 1
ATOM 1353 N N . PRO A 1 178 ? -3.398 -7.541 -7.382 1.00 98.31 178 PRO A N 1
ATOM 1354 C CA . PRO A 1 178 ? -2.332 -7.879 -6.447 1.00 98.31 178 PRO A CA 1
ATOM 1355 C C . PRO A 1 178 ? -1.275 -6.777 -6.374 1.00 98.31 178 PRO A C 1
ATOM 1357 O O . PRO A 1 178 ? -1.152 -5.955 -7.284 1.00 98.31 178 PRO A O 1
ATOM 1360 N N . ALA A 1 179 ? -0.520 -6.780 -5.277 1.00 98.31 179 ALA A N 1
ATOM 1361 C CA . ALA A 1 179 ? 0.646 -5.929 -5.106 1.00 98.31 179 ALA A CA 1
ATOM 1362 C C . ALA A 1 179 ? 1.884 -6.547 -5.766 1.00 98.31 179 ALA A C 1
ATOM 1364 O O . ALA A 1 179 ? 2.103 -7.758 -5.692 1.00 98.31 179 ALA A O 1
ATOM 1365 N N . PHE A 1 180 ? 2.704 -5.693 -6.368 1.00 98.00 180 PHE A N 1
ATOM 1366 C CA . PHE A 1 180 ? 4.000 -6.023 -6.946 1.00 98.00 180 PHE A CA 1
ATOM 1367 C C . PHE A 1 180 ? 5.061 -5.179 -6.243 1.00 98.00 180 PHE A C 1
ATOM 1369 O O . PHE A 1 180 ? 4.995 -3.954 -6.296 1.00 98.00 180 PHE A O 1
ATOM 1376 N N . VAL A 1 181 ? 6.008 -5.822 -5.559 1.00 97.31 181 VAL A N 1
ATOM 1377 C CA . VAL A 1 181 ? 7.090 -5.127 -4.844 1.00 97.31 181 VAL A CA 1
ATOM 1378 C C . VAL A 1 181 ? 7.946 -4.340 -5.840 1.00 97.31 181 VAL A C 1
ATOM 1380 O O . VAL A 1 181 ? 8.303 -4.866 -6.895 1.00 97.31 181 VAL A O 1
ATOM 1383 N N . GLY A 1 182 ? 8.240 -3.082 -5.505 1.00 96.88 182 GLY A N 1
ATOM 1384 C CA . GLY A 1 182 ? 9.067 -2.186 -6.310 1.00 96.88 182 GLY A CA 1
ATOM 1385 C C . GLY A 1 182 ? 10.567 -2.397 -6.105 1.00 96.88 182 GLY A C 1
ATOM 1386 O O . GLY A 1 182 ? 11.009 -3.127 -5.213 1.00 96.88 182 GLY A O 1
ATOM 1387 N N . GLU A 1 183 ? 11.360 -1.722 -6.927 1.00 97.19 183 GLU A N 1
ATOM 1388 C CA . GLU A 1 183 ? 12.812 -1.852 -6.972 1.00 97.19 183 GLU A CA 1
ATOM 1389 C C . GLU A 1 183 ? 13.489 -1.462 -5.649 1.00 97.19 183 GLU A C 1
ATOM 1391 O O . GLU A 1 183 ? 13.024 -0.584 -4.923 1.00 97.19 183 GLU A O 1
ATOM 1396 N N . GLN A 1 184 ? 14.655 -2.059 -5.371 1.00 96.75 184 GLN A N 1
ATOM 1397 C CA . GLN A 1 184 ? 15.409 -1.845 -4.126 1.00 96.75 184 GLN A CA 1
ATOM 1398 C C . GLN A 1 184 ? 15.653 -0.359 -3.818 1.00 96.75 184 GLN A C 1
ATOM 1400 O O . GLN A 1 184 ? 15.611 0.037 -2.660 1.00 96.75 184 GLN A O 1
ATOM 1405 N N . TYR A 1 185 ? 15.901 0.468 -4.838 1.00 95.19 185 TYR A N 1
ATOM 1406 C CA . TYR A 1 185 ? 16.226 1.885 -4.653 1.00 95.19 185 TYR A CA 1
ATOM 1407 C C . TYR A 1 185 ? 15.024 2.750 -4.235 1.00 95.19 185 TYR A C 1
ATOM 1409 O O . TYR A 1 185 ? 15.225 3.893 -3.839 1.00 95.19 185 TYR A O 1
ATOM 1417 N N . HIS A 1 186 ? 13.799 2.221 -4.299 1.00 97.25 186 HIS A N 1
ATOM 1418 C CA . HIS A 1 186 ? 12.620 2.863 -3.714 1.00 97.25 186 HIS A CA 1
ATOM 1419 C C . HIS A 1 186 ? 12.359 2.427 -2.273 1.00 97.25 186 HIS A C 1
ATOM 1421 O O . HIS A 1 186 ? 11.575 3.070 -1.580 1.00 97.25 186 HIS A O 1
ATOM 1427 N N . GLN A 1 187 ? 12.976 1.332 -1.826 1.00 98.25 187 GLN A N 1
ATOM 1428 C CA . GLN A 1 187 ? 12.711 0.778 -0.508 1.00 98.25 187 GLN A CA 1
ATOM 1429 C C . GLN A 1 187 ? 13.429 1.600 0.560 1.00 98.25 187 GLN A C 1
ATOM 1431 O O . GLN A 1 187 ? 14.627 1.854 0.465 1.00 98.25 187 GLN A O 1
ATOM 1436 N N . PHE A 1 188 ? 12.692 1.961 1.605 1.00 98.19 188 PHE A N 1
ATOM 1437 C CA . PHE A 1 188 ? 13.173 2.701 2.768 1.00 98.19 188 PHE A CA 1
ATOM 1438 C C . PHE A 1 188 ? 13.851 4.032 2.396 1.00 98.19 188 PHE A C 1
ATOM 1440 O O . PHE A 1 188 ? 14.821 4.466 3.018 1.00 98.19 188 PHE A O 1
ATOM 1447 N N . HIS A 1 189 ? 13.339 4.680 1.351 1.00 97.31 189 HIS A N 1
ATOM 1448 C CA . HIS A 1 189 ? 13.824 5.972 0.881 1.00 97.31 189 HIS A CA 1
ATOM 1449 C C . HIS A 1 189 ? 13.265 7.122 1.734 1.00 97.31 189 HIS A C 1
ATOM 1451 O O . HIS A 1 189 ? 12.217 6.984 2.365 1.00 97.31 189 HIS A O 1
ATOM 1457 N N . ASP A 1 190 ? 13.970 8.252 1.736 1.00 96.38 190 ASP A N 1
ATOM 1458 C CA . ASP A 1 190 ? 13.472 9.517 2.279 1.00 96.38 190 ASP A CA 1
ATOM 1459 C C . ASP A 1 190 ? 12.218 9.978 1.536 1.00 96.38 190 ASP A C 1
ATOM 1461 O O . ASP A 1 190 ? 12.055 9.724 0.340 1.00 96.38 190 ASP A O 1
ATOM 1465 N N . GLY A 1 191 ? 11.326 10.664 2.237 1.00 90.00 191 GLY A N 1
ATOM 1466 C CA . GLY A 1 191 ? 10.193 11.306 1.590 1.00 90.00 191 GLY A CA 1
ATOM 1467 C C . GLY A 1 191 ? 10.602 12.605 0.884 1.00 90.00 191 GLY A C 1
ATOM 1468 O O . GLY A 1 191 ? 11.737 13.075 0.982 1.00 90.00 191 GLY A O 1
ATOM 1469 N N . PHE A 1 192 ? 9.674 13.186 0.127 1.00 85.12 192 PHE A N 1
ATOM 1470 C CA . PHE A 1 192 ? 9.929 14.404 -0.649 1.00 85.12 192 PHE A CA 1
ATOM 1471 C C . PHE A 1 192 ? 9.632 15.696 0.120 1.00 85.12 192 PHE A C 1
ATOM 1473 O O . PHE A 1 192 ? 10.111 16.765 -0.275 1.00 85.12 192 PHE A O 1
ATOM 1480 N N . ASN A 1 193 ? 8.845 15.639 1.198 1.00 80.94 193 ASN A N 1
ATOM 1481 C CA . ASN A 1 193 ? 8.473 16.839 1.938 1.00 80.94 193 ASN A CA 1
ATOM 1482 C C . ASN A 1 193 ? 9.578 17.290 2.894 1.00 80.94 193 ASN A C 1
ATOM 1484 O O . ASN A 1 193 ? 10.425 16.528 3.365 1.00 80.94 193 ASN A O 1
ATOM 1488 N N . PHE A 1 194 ? 9.536 18.575 3.245 1.00 80.81 194 PHE A N 1
ATOM 1489 C CA . PHE A 1 194 ? 10.418 19.124 4.266 1.00 80.81 194 PHE A CA 1
ATOM 1490 C C . PHE A 1 194 ? 10.235 18.379 5.597 1.00 80.81 194 PHE A C 1
ATOM 1492 O O . PHE A 1 194 ? 9.152 18.393 6.177 1.00 80.81 194 PHE A O 1
ATOM 1499 N N . GLY A 1 195 ? 11.318 17.778 6.095 1.00 83.38 195 GLY A N 1
ATOM 1500 C CA . GLY A 1 195 ? 11.318 16.999 7.336 1.00 83.38 195 GLY A CA 1
ATOM 1501 C C . GLY A 1 195 ? 11.270 15.483 7.137 1.00 83.38 195 GLY A C 1
ATOM 1502 O O . GLY A 1 195 ? 11.470 14.765 8.109 1.00 83.38 195 GLY A O 1
ATOM 1503 N N . GLU A 1 196 ? 11.109 14.992 5.906 1.00 90.31 196 GLU A N 1
ATOM 1504 C CA . GLU A 1 196 ? 11.100 13.555 5.583 1.00 90.31 196 GLU A CA 1
ATOM 1505 C C . GLU A 1 196 ? 12.504 12.992 5.274 1.00 90.31 196 GLU A C 1
ATOM 1507 O O . GLU A 1 196 ? 12.642 12.017 4.544 1.00 90.31 196 GLU A O 1
ATOM 1512 N N . ASN A 1 197 ? 13.556 13.593 5.849 1.00 94.69 197 ASN A N 1
ATOM 1513 C CA . ASN A 1 197 ? 14.896 12.996 5.859 1.00 94.69 197 ASN A CA 1
ATOM 1514 C C . ASN A 1 197 ? 14.966 12.010 7.028 1.00 94.69 197 ASN A C 1
ATOM 1516 O O . ASN A 1 197 ? 15.032 12.423 8.194 1.00 94.69 197 ASN A O 1
ATOM 1520 N N . TYR A 1 198 ? 14.917 10.722 6.726 1.00 96.06 198 TYR A N 1
ATOM 1521 C CA . TYR A 1 198 ? 14.842 9.668 7.726 1.00 96.06 198 TYR A CA 1
ATOM 1522 C C . TYR A 1 198 ? 16.246 9.283 8.225 1.00 96.06 198 TYR A C 1
ATOM 1524 O O . TYR A 1 198 ? 17.265 9.637 7.628 1.00 96.06 198 TYR A O 1
ATOM 1532 N N . PRO A 1 199 ? 16.364 8.619 9.390 1.00 96.69 199 PRO A N 1
ATOM 1533 C CA . PRO A 1 199 ? 17.671 8.230 9.903 1.00 96.69 199 PRO A CA 1
ATOM 1534 C C . PRO A 1 199 ? 18.296 7.113 9.057 1.00 96.69 199 PRO A C 1
ATOM 1536 O O . PRO A 1 199 ? 17.610 6.199 8.608 1.00 96.69 199 PRO A O 1
ATOM 1539 N N . ASN A 1 200 ? 19.631 7.077 8.985 1.00 97.06 200 ASN A N 1
ATOM 1540 C CA . ASN A 1 200 ? 20.379 6.012 8.294 1.00 97.06 200 ASN A CA 1
ATOM 1541 C C . ASN A 1 200 ? 20.000 4.585 8.742 1.00 97.06 200 ASN A C 1
ATOM 1543 O O . ASN A 1 200 ? 20.146 3.629 7.976 1.00 97.06 200 AS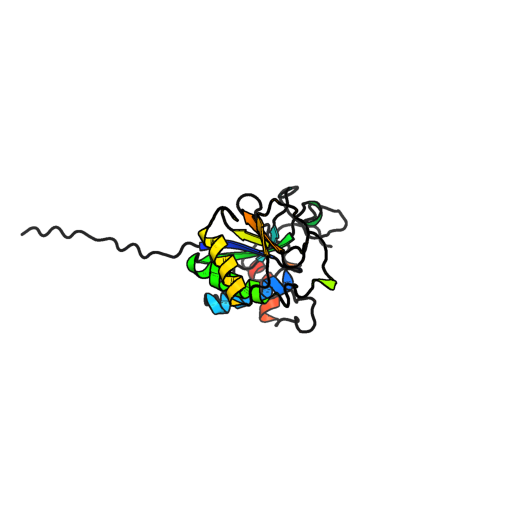N A O 1
ATOM 1547 N N . SER A 1 201 ? 19.533 4.415 9.985 1.00 96.75 201 SER A N 1
ATOM 1548 C CA . SER A 1 201 ? 19.017 3.130 10.471 1.00 96.75 201 SER A CA 1
ATOM 1549 C C . SER A 1 201 ? 17.810 2.650 9.663 1.00 96.75 201 SER A C 1
ATOM 1551 O O . SER A 1 201 ? 17.700 1.457 9.421 1.00 96.75 201 SER A O 1
ATOM 1553 N N . TYR A 1 202 ? 16.961 3.565 9.194 1.00 98.12 202 TYR A N 1
ATOM 1554 C CA . TYR A 1 202 ? 15.869 3.288 8.265 1.00 98.12 202 TYR A CA 1
ATOM 1555 C C . TYR A 1 202 ? 16.386 3.117 6.831 1.00 98.12 202 TYR A C 1
ATOM 1557 O O . TYR A 1 202 ? 16.172 2.063 6.237 1.00 98.12 202 TYR A O 1
ATOM 1565 N N . ASN A 1 203 ? 17.152 4.076 6.291 1.00 97.94 203 ASN A N 1
ATOM 1566 C CA . ASN A 1 203 ? 17.544 4.023 4.871 1.00 97.94 203 ASN A CA 1
ATOM 1567 C C . ASN A 1 203 ? 18.455 2.837 4.516 1.00 97.94 203 ASN A C 1
ATOM 1569 O O . ASN A 1 203 ? 18.516 2.403 3.367 1.00 97.94 203 ASN A O 1
ATOM 1573 N N . SER A 1 204 ? 19.167 2.278 5.497 1.00 97.75 204 SER A N 1
ATOM 1574 C CA . SER A 1 204 ? 19.999 1.091 5.280 1.00 97.75 204 SER A CA 1
ATOM 1575 C C . SER A 1 204 ? 19.212 -0.224 5.212 1.00 97.75 204 SER A C 1
ATOM 1577 O O . SER A 1 204 ? 19.794 -1.241 4.827 1.00 97.75 204 SER A O 1
ATOM 1579 N N . LEU A 1 205 ? 17.915 -0.239 5.550 1.00 98.44 205 LEU A N 1
ATOM 1580 C CA . LEU A 1 205 ? 17.108 -1.464 5.591 1.00 98.44 205 LEU A CA 1
ATOM 1581 C C . LEU A 1 205 ? 17.013 -2.148 4.225 1.00 98.44 205 LEU A C 1
ATOM 1583 O O . LEU A 1 205 ? 17.134 -3.369 4.163 1.00 98.44 205 LEU A O 1
ATOM 1587 N N . ALA A 1 206 ? 16.894 -1.395 3.127 1.00 97.19 206 ALA A N 1
ATOM 1588 C CA . ALA A 1 206 ? 16.836 -1.966 1.776 1.00 97.19 206 ALA A CA 1
ATOM 1589 C C . ALA A 1 206 ? 18.048 -2.858 1.473 1.00 97.19 206 ALA A C 1
ATOM 1591 O O . ALA A 1 206 ? 17.925 -3.965 0.949 1.00 97.19 206 ALA A O 1
ATOM 1592 N N . GLU A 1 207 ? 19.239 -2.384 1.834 1.00 97.00 207 GLU A N 1
ATOM 1593 C CA . GLU A 1 207 ? 20.487 -3.121 1.657 1.00 97.00 207 GLU A CA 1
ATOM 1594 C C . GLU A 1 207 ? 20.602 -4.295 2.636 1.00 97.00 207 GLU A C 1
ATOM 1596 O O . GLU A 1 207 ? 21.124 -5.351 2.278 1.00 97.00 207 GLU A O 1
ATOM 1601 N N . GLN A 1 208 ? 20.098 -4.149 3.864 1.00 97.56 208 GLN A N 1
ATOM 1602 C CA . GLN A 1 208 ? 20.065 -5.244 4.838 1.00 97.56 208 GLN A CA 1
ATOM 1603 C C . GLN A 1 208 ? 19.174 -6.399 4.360 1.00 97.56 208 GLN A C 1
ATOM 1605 O O . GLN A 1 208 ? 19.613 -7.550 4.386 1.00 97.56 208 GLN A O 1
ATOM 1610 N N . TYR A 1 209 ? 17.969 -6.101 3.868 1.00 97.94 209 TYR A N 1
ATOM 1611 C CA . TYR A 1 209 ? 17.051 -7.096 3.308 1.00 97.94 209 TYR A CA 1
ATOM 1612 C C . TYR A 1 209 ? 17.613 -7.754 2.048 1.00 97.94 209 TYR A C 1
ATOM 1614 O O . TYR A 1 209 ? 17.569 -8.978 1.921 1.00 97.94 209 TYR A O 1
ATOM 1622 N N . HIS A 1 210 ? 18.242 -6.976 1.164 1.00 96.44 210 HIS A N 1
ATOM 1623 C CA . HIS A 1 210 ? 18.915 -7.531 -0.008 1.00 96.44 210 HIS A CA 1
ATOM 1624 C C . HIS A 1 210 ? 20.047 -8.497 0.378 1.00 96.44 210 HIS A C 1
ATOM 1626 O O . HIS A 1 210 ? 20.112 -9.618 -0.128 1.00 96.44 210 HIS A O 1
ATOM 1632 N N . LYS A 1 211 ? 20.899 -8.124 1.346 1.00 96.94 211 LYS A N 1
ATOM 1633 C CA . LYS A 1 211 ? 21.947 -9.013 1.887 1.00 96.94 211 LYS A CA 1
ATOM 1634 C C . LYS A 1 211 ? 21.384 -10.257 2.572 1.00 96.94 211 LYS A C 1
ATOM 1636 O O . LYS A 1 211 ? 22.048 -11.291 2.576 1.00 96.94 211 LYS A O 1
ATOM 1641 N N . ALA A 1 212 ? 20.184 -10.163 3.142 1.00 96.94 212 ALA A N 1
ATOM 1642 C CA . ALA A 1 212 ? 19.459 -11.294 3.714 1.00 96.94 212 ALA A CA 1
ATOM 1643 C C . ALA A 1 212 ? 18.790 -12.192 2.651 1.00 96.94 212 ALA A C 1
ATOM 1645 O O . ALA A 1 212 ? 18.244 -13.237 3.004 1.00 96.94 212 ALA A O 1
ATOM 1646 N N . GLY A 1 213 ? 18.873 -11.829 1.366 1.00 96.62 213 GLY A N 1
ATOM 1647 C CA . GLY A 1 213 ? 18.410 -12.637 0.239 1.00 96.62 213 GLY A CA 1
ATOM 1648 C C . GLY A 1 213 ? 17.074 -12.203 -0.360 1.00 96.62 213 GLY A C 1
ATOM 1649 O O . GLY A 1 213 ? 16.529 -12.939 -1.181 1.00 96.62 213 GLY A O 1
ATOM 1650 N N . GLU A 1 214 ? 16.535 -11.045 0.025 1.00 96.31 214 GLU A N 1
ATOM 1651 C CA . GLU A 1 214 ? 15.322 -10.514 -0.596 1.00 96.31 214 GLU A CA 1
ATOM 1652 C C . GLU A 1 214 ? 15.586 -10.043 -2.039 1.00 96.31 214 GLU A C 1
ATOM 1654 O O . GLU A 1 214 ? 16.571 -9.349 -2.323 1.00 96.31 214 GLU A O 1
ATOM 1659 N N . ASP A 1 215 ? 14.698 -10.440 -2.957 1.00 93.12 215 ASP A N 1
ATOM 1660 C CA . ASP A 1 215 ? 14.746 -10.086 -4.378 1.00 93.12 215 ASP A CA 1
ATOM 1661 C C . ASP A 1 215 ? 13.736 -8.973 -4.683 1.00 93.12 215 ASP A C 1
ATOM 1663 O O . ASP A 1 215 ? 12.525 -9.190 -4.651 1.00 93.12 215 ASP A O 1
ATOM 1667 N N . PHE A 1 216 ? 14.248 -7.788 -5.018 1.00 92.12 216 PHE A N 1
ATOM 1668 C CA . PHE A 1 216 ? 13.459 -6.620 -5.429 1.00 92.12 216 PHE A CA 1
ATOM 1669 C C . PHE A 1 216 ? 13.255 -6.541 -6.951 1.00 92.12 216 PHE A C 1
ATOM 1671 O O . PHE A 1 216 ? 12.969 -5.478 -7.506 1.00 92.12 216 PHE A O 1
ATOM 1678 N N . GLY A 1 217 ? 13.429 -7.663 -7.649 1.00 86.62 217 GLY A N 1
ATOM 1679 C CA . GLY A 1 217 ? 13.189 -7.780 -9.076 1.00 86.62 217 GLY A CA 1
ATOM 1680 C C . GLY A 1 217 ? 14.281 -7.158 -9.949 1.00 86.62 217 GLY A C 1
ATOM 1681 O O . GLY A 1 217 ? 15.318 -6.667 -9.504 1.00 86.62 217 GLY A O 1
ATOM 1682 N N . LYS A 1 218 ? 14.051 -7.229 -11.266 1.00 88.00 218 LYS A N 1
ATOM 1683 C CA . LYS A 1 218 ? 14.992 -6.777 -12.305 1.00 88.00 218 LYS A CA 1
ATOM 1684 C C . LYS A 1 218 ? 14.307 -5.819 -13.269 1.00 88.00 218 LYS A C 1
ATOM 1686 O O . LYS A 1 218 ? 13.930 -6.184 -14.393 1.00 88.00 218 LYS A O 1
ATOM 1691 N N . CYS A 1 219 ? 14.151 -4.586 -12.824 1.00 92.94 219 CYS A N 1
ATOM 1692 C CA . CYS A 1 219 ? 13.714 -3.483 -13.664 1.00 92.94 219 CYS A CA 1
ATOM 1693 C C . CYS A 1 219 ? 14.915 -2.677 -14.177 1.00 92.94 219 CYS A C 1
ATOM 1695 O O . CYS A 1 219 ? 15.973 -2.676 -13.537 1.00 92.94 219 CYS A O 1
ATOM 1697 N N . PRO A 1 220 ? 14.817 -2.065 -15.372 1.00 89.25 220 PRO A N 1
ATOM 1698 C CA . PRO A 1 220 ? 15.849 -1.150 -15.841 1.00 89.25 220 PRO A CA 1
ATOM 1699 C C . PRO A 1 220 ? 16.023 -0.012 -14.837 1.00 89.25 220 PRO A C 1
ATOM 1701 O O . PRO A 1 220 ? 15.036 0.487 -14.306 1.00 89.25 220 PRO A O 1
ATOM 1704 N N . ARG A 1 221 ? 17.266 0.410 -14.598 1.00 78.25 221 ARG A N 1
ATOM 1705 C CA . ARG A 1 221 ? 17.497 1.652 -13.858 1.00 78.25 221 ARG A CA 1
ATOM 1706 C C . ARG A 1 221 ? 17.024 2.838 -14.700 1.00 78.25 221 ARG A C 1
ATOM 1708 O O . ARG A 1 221 ? 17.099 2.776 -15.930 1.00 78.25 221 ARG A O 1
ATOM 1715 N N . VAL A 1 222 ? 16.531 3.856 -14.002 1.00 65.25 222 VAL A N 1
ATOM 1716 C CA . VAL A 1 222 ? 16.073 5.138 -14.554 1.00 65.25 222 VAL A CA 1
ATOM 1717 C C . VAL A 1 222 ? 17.194 5.852 -15.301 1.00 65.25 222 VAL A C 1
ATOM 1719 O O . VAL A 1 222 ? 18.340 5.827 -14.792 1.00 65.25 222 VAL A O 1
#

Foldseek 3Di:
DDDDDDPPPPPPPPQDKWKKKWAAFQCQVVLVLVQVLCCPVVVDDLVRWFKFKFWWQAQQAFDPPAAADDDPVCHNHRVVSLIAIIIIGIDRPVCLLVSLLSRLLCDDLQHHPCNVPGAWSRRATEMETAPFVNPVVSVVSNQVSNVVVPVNADEDDRDGSDIRDGRYYHGHNCVNIPTGGYALQSALDFDDDPPSPDDPVSNCSSVVVVVVPDDNDDDDDD

Sequence (222 aa):
MSSSSSSSSSSGDSDELIDVYFGCGCFWHVQHEMVEAERKLLGRDDKMLTSRAGYAGGNLGMKDGKVCYHNLAMVSDYGKLGHAEIVSIRIPSSKFKDFAIEYCKLFKDGMRPDQGGDRGLEYRNVVGFKGGAKNKDLAAQLVDASKEVGDQLDFAVGKGSDKDIATVVWIMDNTKYPAFVGEQYHQFHDGFNFGENYPNSYNSLAEQYHKAGEDFGKCPRV

pLDDT: mean 93.11, std 12.67, range [42.09, 98.94]

Organism: NCBI:txid635003

Secondary structure (DSSP, 8-state):
--------------PPEEEEEEESS-HHHHHHHHHHHHHHHH---TTT---EEEEE--TT--BTTB-B---TT-TTBTTTTTPEEEEEEEEEGGGHHHHHHHHHTT-BTTB-TTTTTS-SGGG--EEEETTGGG-HHHHHHHHHHHHHTT---EEEE--SS----TTEEEEEETTTS--EEPPGGGTTPPPSSTT----HHHHTHHHHHHHTT-----PPP-

Mean predicted aligned error: 5.28 Å

Nearest PDB structures (foldseek):
  6c80-assembly2_B  TM=3.026E-01  e=2.717E+00  Linum usitatissimum
  4xlo-assembly1_C  TM=3.696E-01  e=7.492E+00  Streptomyces maritimus